Protein AF-A0A524ET98-F1 (afdb_monomer)

Sequence (335 aa):
MLFVFSYSFETIFILQKMMGSPPERIHRNQVIKRGLFFILLGFLYNWIIYLVSGFTSGGWGWNIILFLGFAQIIIYFSFKLIRWARVVIGLSILLFTPILRELLFFSKSNNIFLNLIYFFIVSPDPSLCLLPYASLCFFASIFSELIYQAKVLENKKAIKISIKSTLRHGFAFLLAGIALSLTDFNPLITSDFYNPLKYPFIDAHPILQNQEFQYIPYMPEILLSGTVAYILFTVGLLIVTIGLLFFISEVRVRESKIFNGLRFYGRYSITIIFIQYIFLPLFVYQLNILLFVLISILYIIILGYLIYLWNKYANDKGTIEWIIEKSTIRRINRL

Solvent-accessible surface area (backbone atoms only — not comparable to full-atom values): 17938 Å² total; per-residue (Å²): 109,66,66,50,35,54,52,38,24,51,53,46,54,51,52,57,72,45,63,89,78,66,65,69,69,57,58,52,51,48,41,42,49,53,11,50,49,29,34,53,50,32,38,52,49,28,40,52,44,27,74,75,68,62,48,90,42,46,53,67,42,66,45,72,47,31,50,44,9,52,35,41,46,50,34,63,59,45,69,74,47,59,68,66,58,31,51,53,52,20,49,48,40,45,69,45,40,55,58,53,50,52,54,30,64,74,42,26,87,81,33,73,66,41,31,53,48,30,44,70,42,29,23,76,47,54,59,46,42,48,48,60,55,53,19,41,29,29,52,25,50,53,56,34,48,48,48,48,56,20,55,75,65,72,34,69,67,47,38,53,50,33,38,50,50,37,31,52,52,10,48,50,31,28,50,48,7,52,48,51,46,69,48,70,87,72,68,65,63,41,77,88,74,54,40,57,90,82,45,62,34,58,81,55,54,70,65,52,69,70,43,95,83,59,87,74,87,67,67,60,43,52,75,38,60,73,36,66,22,17,51,32,26,50,54,8,51,49,37,31,50,51,25,49,52,52,50,48,56,70,74,53,80,67,91,39,74,63,56,54,48,53,51,52,53,59,70,45,43,67,42,52,49,51,53,50,59,70,51,45,74,81,54,63,94,74,56,58,70,70,59,42,53,54,51,50,53,51,49,56,54,52,51,52,52,51,51,50,51,43,37,75,75,52,71,44,66,86,38,56,58,46,55,52,46,55,76,58,52,69,58,64,85,73,108

Secondary structure (DSSP, 8-state):
-HHHHHHHHHHHHHHHHHTTSS-HHHHHHHHHHHHHHHHHHHHHHHHHHHHHH--TTGGG---HHHHHHHHHHHHHHHHTS-HHHHHHHHHHHHHHHHHHHHHHHHHTTT-HHHHHHHHHHH-SSTT--HHHHHHHHHHHHHHHHHHHHHHHTT-HHHHHHHHHHHHHHHHHHHHHHHHHHHTTSS-S--TTT--TTT-TT-TTHHHHHT-TT-------GGGSTTSHHHHHHHHHHHHHHHHHHHHHHHH-----HHHHHHHHHHHTHHHHHHHHHHHGGGTTTTS-HHHHHHHHHHHHHHHHHHHHHHHHHHTTTTSHHHHHHHHHHTTGGG-

Structure (mmCIF, N/CA/C/O backbone):
data_AF-A0A524ET98-F1
#
_entry.id   AF-A0A524ET98-F1
#
loop_
_atom_site.group_PDB
_atom_site.id
_atom_site.type_symbol
_atom_site.label_atom_id
_atom_site.label_alt_id
_atom_site.label_comp_id
_atom_site.label_asym_id
_atom_site.label_entity_id
_atom_site.label_seq_id
_atom_site.pdbx_PDB_ins_code
_atom_site.Cartn_x
_atom_site.Cartn_y
_atom_site.Cartn_z
_atom_site.occupancy
_atom_site.B_iso_or_equiv
_atom_site.auth_seq_id
_atom_site.auth_comp_id
_atom_site.auth_asym_id
_atom_site.auth_atom_id
_atom_site.pdbx_PDB_model_num
ATOM 1 N N . MET A 1 1 ? 0.830 -3.278 -3.475 1.00 76.25 1 MET A N 1
ATOM 2 C CA . MET A 1 1 ? -0.396 -2.437 -3.523 1.00 76.25 1 MET A CA 1
ATOM 3 C C . MET A 1 1 ? -1.313 -2.618 -2.310 1.00 76.25 1 MET A C 1
ATOM 5 O O . MET A 1 1 ? -1.608 -1.612 -1.678 1.00 76.25 1 MET A O 1
ATOM 9 N N . LEU A 1 2 ? -1.713 -3.847 -1.932 1.00 82.38 2 LEU A N 1
ATOM 10 C CA . LEU A 1 2 ? -2.607 -4.093 -0.777 1.00 82.38 2 LEU A CA 1
ATOM 11 C C . LEU A 1 2 ? -2.141 -3.425 0.515 1.00 82.38 2 LEU A C 1
ATOM 13 O O . LEU A 1 2 ? -2.924 -2.729 1.150 1.00 82.38 2 LEU A O 1
ATOM 17 N N . PHE A 1 3 ? -0.864 -3.579 0.867 1.00 84.88 3 PHE A N 1
ATOM 18 C CA . PHE A 1 3 ? -0.347 -2.997 2.100 1.00 84.88 3 PHE A CA 1
ATOM 19 C C . PHE A 1 3 ? -0.437 -1.463 2.121 1.00 84.88 3 PHE A C 1
ATOM 21 O O . PHE A 1 3 ? -0.921 -0.897 3.094 1.00 84.88 3 PHE A O 1
ATOM 28 N N . VAL A 1 4 ? -0.075 -0.792 1.018 1.00 87.12 4 VAL A N 1
ATOM 29 C CA . VAL A 1 4 ? -0.203 0.672 0.888 1.00 87.12 4 VAL A CA 1
ATOM 30 C C . VAL A 1 4 ? -1.660 1.102 1.023 1.00 87.12 4 VAL A C 1
ATOM 32 O O . VAL A 1 4 ? -1.942 2.056 1.740 1.00 87.12 4 VAL A O 1
ATOM 35 N N . PHE A 1 5 ? -2.594 0.392 0.385 1.00 87.56 5 PHE A N 1
ATOM 36 C CA . PHE A 1 5 ? -4.018 0.714 0.472 1.00 87.56 5 PHE A CA 1
ATOM 37 C C . PHE A 1 5 ? -4.562 0.536 1.897 1.00 87.56 5 PHE A C 1
ATOM 39 O O . PHE A 1 5 ? -5.210 1.441 2.414 1.00 87.56 5 PHE A O 1
ATOM 46 N N . SER A 1 6 ? -4.258 -0.582 2.562 1.00 86.75 6 SER A N 1
ATOM 47 C CA . SER A 1 6 ? -4.676 -0.842 3.947 1.00 86.75 6 SER A CA 1
ATOM 48 C C . SER A 1 6 ? -4.070 0.158 4.932 1.00 86.75 6 SER A C 1
ATOM 50 O O . SER A 1 6 ? -4.776 0.683 5.790 1.00 86.75 6 SER A O 1
ATOM 52 N N . TYR A 1 7 ? -2.788 0.490 4.774 1.00 88.19 7 TYR A N 1
ATOM 53 C CA . TYR A 1 7 ? -2.134 1.509 5.593 1.00 88.19 7 TYR A CA 1
ATOM 54 C C . TYR A 1 7 ? -2.727 2.901 5.349 1.00 88.19 7 TYR A C 1
ATOM 56 O O . TYR A 1 7 ? -2.930 3.695 6.275 1.00 88.19 7 TYR A O 1
ATOM 64 N N . SER A 1 8 ? -3.084 3.183 4.094 1.00 89.50 8 SER A N 1
ATOM 65 C CA . SER A 1 8 ? -3.767 4.422 3.740 1.00 89.50 8 SER A CA 1
ATOM 66 C C . SER A 1 8 ? -5.130 4.525 4.412 1.00 89.50 8 SER A C 1
ATOM 68 O O . SER A 1 8 ? -5.504 5.562 4.957 1.00 89.50 8 SER A O 1
ATOM 70 N N . PHE A 1 9 ? -5.854 3.412 4.412 1.00 88.00 9 PHE A N 1
ATOM 71 C CA . PHE A 1 9 ? -7.150 3.273 5.047 1.00 88.00 9 PHE A CA 1
ATOM 72 C C . PHE A 1 9 ? -7.064 3.518 6.564 1.00 88.00 9 PHE A C 1
ATOM 74 O O . PHE A 1 9 ? -7.840 4.309 7.102 1.00 88.00 9 PHE A O 1
ATOM 81 N N . GLU A 1 10 ? -6.090 2.912 7.251 1.00 87.75 10 GLU A N 1
ATOM 82 C CA . GLU A 1 10 ? -5.849 3.110 8.690 1.00 87.75 10 GLU A CA 1
ATOM 83 C C . GLU A 1 10 ? -5.564 4.578 9.037 1.00 87.75 10 GLU A C 1
ATOM 85 O O . GLU A 1 10 ? -6.127 5.136 9.980 1.00 87.75 10 GLU A O 1
ATOM 90 N N . THR A 1 11 ? -4.731 5.239 8.236 1.00 86.81 11 THR A N 1
ATOM 91 C CA . THR A 1 11 ? -4.338 6.641 8.451 1.00 86.81 11 THR A CA 1
ATOM 92 C C . THR A 1 11 ? -5.538 7.575 8.474 1.00 86.81 11 THR A C 1
ATOM 94 O O . THR A 1 11 ? -5.578 8.536 9.240 1.00 86.81 11 THR A O 1
ATOM 97 N N . ILE A 1 12 ? -6.551 7.276 7.669 1.00 87.75 12 ILE A N 1
ATOM 98 C CA . ILE A 1 12 ? -7.751 8.102 7.562 1.00 87.75 12 ILE A CA 1
ATOM 99 C C . ILE A 1 12 ? -8.684 7.866 8.736 1.00 87.75 12 ILE A C 1
ATOM 101 O O . ILE A 1 12 ? -9.267 8.821 9.240 1.00 87.75 12 ILE A O 1
ATOM 105 N N . PHE A 1 13 ? -8.755 6.635 9.242 1.00 85.31 13 PHE A N 1
ATOM 106 C CA . PHE A 1 13 ? -9.417 6.355 10.516 1.00 85.31 13 PHE A CA 1
ATOM 107 C C . PHE A 1 13 ? -8.785 7.155 11.657 1.00 85.31 13 PHE A C 1
ATOM 109 O O . PHE A 1 13 ? -9.500 7.735 12.474 1.00 85.31 13 PHE A O 1
ATOM 116 N N . ILE A 1 14 ? -7.451 7.224 11.695 1.00 83.62 14 ILE A N 1
ATOM 117 C CA . ILE A 1 14 ? -6.720 8.016 12.689 1.00 83.62 14 ILE A CA 1
ATOM 118 C C . ILE A 1 14 ? -7.028 9.507 12.516 1.00 83.62 14 ILE A C 1
ATOM 120 O O . ILE A 1 14 ? -7.387 10.159 13.494 1.00 83.62 14 ILE A O 1
ATOM 124 N N . LEU A 1 15 ? -6.936 10.037 11.291 1.00 85.00 15 LEU A N 1
ATOM 125 C CA . LEU A 1 15 ? -7.223 11.443 10.993 1.00 85.00 15 LEU A CA 1
ATOM 126 C C . LEU A 1 15 ? -8.659 11.834 11.357 1.00 85.00 15 LEU A C 1
ATOM 128 O O . LEU A 1 15 ? -8.854 12.884 11.961 1.00 85.00 15 LEU A O 1
ATOM 132 N N . GLN A 1 16 ? -9.648 10.989 11.060 1.00 84.62 16 GLN A N 1
ATOM 133 C CA . GLN A 1 16 ? -11.044 11.259 11.412 1.00 84.62 16 GLN A CA 1
ATOM 134 C C . GLN A 1 16 ? -11.291 11.184 12.916 1.00 84.62 16 GLN A C 1
ATOM 136 O O . GLN A 1 16 ? -11.961 12.054 13.456 1.00 84.62 16 GLN A O 1
ATOM 141 N N . LYS A 1 17 ? -10.681 10.222 13.622 1.00 81.75 17 LYS A N 1
ATOM 142 C CA . LYS A 1 17 ? -10.742 10.161 15.094 1.00 81.75 17 LYS A CA 1
ATOM 143 C C . LYS A 1 17 ? -10.104 11.380 15.758 1.00 81.75 17 LYS A C 1
ATOM 145 O O . LYS A 1 17 ? -10.480 11.764 16.859 1.00 81.75 17 LYS A O 1
ATOM 150 N N . MET A 1 18 ? -9.105 11.952 15.102 1.00 74.75 18 MET A N 1
ATOM 151 C CA . MET A 1 18 ? -8.381 13.126 15.559 1.00 74.75 18 MET A CA 1
ATOM 152 C C . MET A 1 18 ? -9.125 14.444 15.303 1.00 74.75 18 MET A C 1
ATOM 154 O O . MET A 1 18 ? -8.818 15.436 15.965 1.00 74.75 18 MET A O 1
ATOM 158 N N . MET A 1 19 ? -10.099 14.472 14.386 1.00 70.06 19 MET A N 1
ATOM 159 C CA . MET A 1 19 ? -10.928 15.653 14.159 1.00 70.06 19 MET A CA 1
ATOM 160 C C . MET A 1 19 ? -11.767 15.947 15.408 1.00 70.06 19 MET A C 1
ATOM 162 O O . MET A 1 19 ? -12.677 15.197 15.742 1.00 70.06 19 MET A O 1
ATOM 166 N N . GLY A 1 20 ? -11.441 17.046 16.094 1.00 65.44 20 GLY A N 1
ATOM 167 C CA . GLY A 1 20 ? -12.207 17.553 17.236 1.00 65.44 20 GLY A CA 1
ATOM 168 C C . GLY A 1 20 ? -11.447 17.697 18.557 1.00 65.44 20 GLY A C 1
ATOM 169 O O . GLY A 1 20 ? -12.070 18.102 19.531 1.00 65.44 20 GLY A O 1
ATOM 170 N N . SER A 1 21 ? -10.141 17.395 18.637 1.00 64.12 21 SER A N 1
ATOM 171 C CA . SER A 1 21 ? -9.420 17.480 19.923 1.00 64.12 21 SER A CA 1
ATOM 172 C C . SER A 1 21 ? -8.074 18.246 19.872 1.00 64.12 21 SER A C 1
ATOM 174 O O . SER A 1 21 ? -7.868 19.092 20.739 1.00 64.12 21 SER A O 1
ATOM 176 N N . PRO A 1 22 ? -7.194 18.084 18.859 1.00 65.50 22 PRO A N 1
ATOM 177 C CA . PRO A 1 22 ? -6.048 18.999 18.638 1.00 65.50 22 PRO A CA 1
ATOM 178 C C . PRO A 1 22 ? -6.194 19.992 17.457 1.00 65.50 22 PRO A C 1
ATOM 180 O O . PRO A 1 22 ? -6.950 19.751 16.516 1.00 65.50 22 PRO A O 1
ATOM 183 N N . PRO A 1 23 ? -5.414 21.098 17.433 1.00 74.56 23 PRO A N 1
ATOM 184 C CA . PRO A 1 23 ? -5.348 22.006 16.287 1.00 74.56 23 PRO A CA 1
ATOM 185 C C . PRO A 1 23 ? -4.761 21.331 15.038 1.00 74.56 23 PRO A C 1
ATOM 187 O O . PRO A 1 23 ? -3.756 20.620 15.098 1.00 74.56 23 PRO A O 1
ATOM 190 N N . GLU A 1 24 ? -5.329 21.649 13.872 1.00 78.31 24 GLU A N 1
ATOM 191 C CA . GLU A 1 24 ? -5.019 21.062 12.555 1.00 78.31 24 GLU A CA 1
ATOM 192 C C . GLU A 1 24 ? -3.513 20.991 12.225 1.00 78.31 24 GLU A C 1
ATOM 194 O O . GLU A 1 24 ? -3.022 20.025 11.634 1.00 78.31 24 GLU A O 1
ATOM 199 N N . ARG A 1 25 ? -2.742 21.993 12.668 1.00 79.19 25 ARG A N 1
ATOM 200 C CA . ARG A 1 25 ? -1.282 22.052 12.482 1.00 79.19 25 ARG A CA 1
ATOM 201 C C . ARG A 1 25 ? -0.556 20.863 13.121 1.00 79.19 25 ARG A C 1
ATOM 203 O O . ARG A 1 25 ? 0.452 20.412 12.575 1.00 79.19 25 ARG A O 1
ATOM 210 N N . ILE A 1 26 ? -1.040 20.359 14.258 1.00 80.94 26 ILE A N 1
ATOM 211 C CA . ILE A 1 26 ? -0.438 19.215 14.954 1.00 80.94 26 ILE A CA 1
ATOM 212 C C . ILE A 1 26 ? -0.654 17.942 14.135 1.00 80.94 26 ILE A C 1
ATOM 214 O O . ILE A 1 26 ? 0.317 17.228 13.887 1.00 80.94 26 ILE A O 1
ATOM 218 N N . HIS A 1 27 ? -1.868 17.714 13.629 1.00 78.69 27 HIS A N 1
ATOM 219 C CA . HIS A 1 27 ? -2.186 16.558 12.780 1.00 78.69 27 HIS A CA 1
ATOM 220 C C . HIS A 1 27 ? -1.356 16.531 11.508 1.00 78.69 27 HIS A C 1
ATOM 222 O O . HIS A 1 27 ? -0.726 15.520 11.196 1.00 78.69 27 HIS A O 1
ATOM 228 N N . ARG A 1 28 ? -1.277 17.677 10.822 1.00 83.31 28 ARG A N 1
ATOM 229 C CA . ARG A 1 28 ? -0.433 17.838 9.638 1.00 83.31 28 ARG A CA 1
ATOM 230 C C . ARG A 1 28 ? 1.000 17.421 9.921 1.00 83.31 28 ARG A C 1
ATOM 232 O O . ARG A 1 28 ? 1.572 16.601 9.213 1.00 83.31 28 ARG A O 1
ATOM 239 N N . ASN A 1 29 ? 1.586 17.997 10.966 1.00 85.38 29 ASN A N 1
ATOM 240 C CA . ASN A 1 29 ? 2.985 17.765 11.284 1.00 85.38 29 ASN A CA 1
ATOM 241 C C . ASN A 1 29 ? 3.232 16.314 11.713 1.00 85.38 29 ASN A C 1
ATOM 243 O O . ASN A 1 29 ? 4.308 15.794 11.442 1.00 85.38 29 ASN A O 1
ATOM 247 N N . GLN A 1 30 ? 2.270 15.651 12.358 1.00 83.88 30 GLN A N 1
ATOM 248 C CA . GLN A 1 30 ? 2.379 14.235 12.711 1.00 83.88 30 GLN A CA 1
ATOM 249 C C . GLN A 1 30 ? 2.383 13.341 11.468 1.00 83.88 30 GLN A C 1
ATOM 251 O O . GLN A 1 30 ? 3.304 12.541 11.313 1.00 83.88 30 GLN A O 1
ATOM 256 N N . VAL A 1 31 ? 1.410 13.505 10.566 1.00 87.69 31 VAL A N 1
ATOM 257 C CA . VAL A 1 31 ? 1.326 12.694 9.340 1.00 87.69 31 VAL A CA 1
ATOM 258 C C . VAL A 1 31 ? 2.524 12.945 8.428 1.00 87.69 31 VAL A C 1
ATOM 260 O O . VAL A 1 31 ? 3.154 11.993 7.976 1.00 87.69 31 VAL A O 1
ATOM 263 N N . ILE A 1 32 ? 2.921 14.207 8.234 1.00 89.50 32 ILE A N 1
ATOM 264 C CA . ILE A 1 32 ? 4.094 14.544 7.414 1.00 89.50 32 ILE A CA 1
ATOM 265 C C . ILE A 1 32 ? 5.376 13.974 8.028 1.00 89.50 32 ILE A C 1
ATOM 267 O O . ILE A 1 32 ? 6.177 13.394 7.305 1.00 89.50 32 ILE A O 1
ATOM 271 N N . LYS A 1 33 ? 5.583 14.077 9.349 1.00 89.62 33 LYS A N 1
ATOM 272 C CA . LYS A 1 33 ? 6.777 13.501 9.996 1.00 89.62 33 LYS A CA 1
ATOM 273 C C . LYS A 1 33 ? 6.830 11.984 9.872 1.00 89.62 33 LYS A C 1
ATOM 275 O O . LYS A 1 33 ? 7.906 11.453 9.621 1.00 89.62 33 LYS A O 1
ATOM 280 N N . ARG A 1 34 ? 5.694 11.297 10.028 1.00 88.38 34 ARG A N 1
ATOM 281 C CA . ARG A 1 34 ? 5.598 9.845 9.806 1.00 88.38 34 ARG A CA 1
ATOM 282 C C . ARG A 1 34 ? 5.915 9.491 8.354 1.00 88.38 34 ARG A C 1
ATOM 284 O O . ARG A 1 34 ? 6.730 8.609 8.118 1.00 88.38 34 ARG A O 1
ATOM 291 N N . GLY A 1 35 ? 5.338 10.221 7.399 1.00 91.25 35 GLY A N 1
ATOM 292 C CA . GLY A 1 35 ? 5.626 10.055 5.975 1.00 91.25 35 GLY A CA 1
ATOM 293 C C . GLY A 1 35 ? 7.110 10.244 5.650 1.00 91.25 35 GLY A C 1
ATOM 294 O O . GLY A 1 35 ? 7.724 9.375 5.041 1.00 91.25 35 GLY A O 1
ATOM 295 N N . LEU A 1 36 ? 7.715 11.331 6.140 1.00 92.12 36 LEU A N 1
ATOM 296 C CA . LEU A 1 36 ? 9.144 11.614 5.976 1.00 92.12 36 LEU A CA 1
ATOM 297 C C . LEU A 1 36 ? 10.033 10.556 6.634 1.00 92.12 36 LEU A C 1
ATOM 299 O O . LEU A 1 36 ? 11.047 10.183 6.055 1.00 92.12 36 LEU A O 1
ATOM 303 N N . PHE A 1 37 ? 9.657 10.048 7.810 1.00 92.00 37 PHE A N 1
ATOM 304 C CA . PHE A 1 37 ? 10.381 8.960 8.466 1.00 92.00 37 PHE A CA 1
ATOM 305 C C . PHE A 1 37 ? 10.437 7.712 7.576 1.00 92.00 37 PHE A C 1
ATOM 307 O O . PHE A 1 37 ? 11.517 7.164 7.377 1.00 92.00 37 PHE A O 1
ATOM 314 N N . PHE A 1 38 ? 9.311 7.305 6.981 1.00 91.81 38 PHE A N 1
ATOM 315 C CA . PHE A 1 38 ? 9.298 6.190 6.031 1.00 91.81 38 PHE A CA 1
ATOM 316 C C . PHE A 1 38 ? 10.096 6.480 4.767 1.00 91.81 38 PHE A C 1
ATOM 318 O O . PHE A 1 38 ? 10.802 5.600 4.288 1.00 91.81 38 PHE A O 1
ATOM 325 N N . ILE A 1 39 ? 10.028 7.705 4.245 1.00 92.00 39 ILE A N 1
ATOM 326 C CA . ILE A 1 39 ? 10.812 8.079 3.066 1.00 92.00 39 ILE A CA 1
ATOM 327 C C . ILE A 1 39 ? 12.312 7.936 3.355 1.00 92.00 39 ILE A C 1
ATOM 329 O O . ILE A 1 39 ? 13.027 7.287 2.596 1.00 92.00 39 ILE A O 1
ATOM 333 N N . LEU A 1 40 ? 12.778 8.470 4.487 1.00 91.44 40 LEU A N 1
ATOM 334 C CA . LEU A 1 40 ? 14.173 8.350 4.918 1.00 91.44 40 LEU A CA 1
ATOM 335 C C . LEU A 1 40 ? 14.581 6.891 5.147 1.00 91.44 40 LEU A C 1
ATOM 337 O O . LEU A 1 40 ? 15.650 6.480 4.702 1.00 91.44 40 LEU A O 1
ATOM 341 N N . LEU A 1 41 ? 13.724 6.100 5.797 1.00 90.19 41 LEU A N 1
ATOM 342 C CA . LEU A 1 41 ? 13.961 4.674 6.023 1.00 90.19 41 LEU A CA 1
ATOM 343 C C . LEU A 1 41 ? 14.062 3.902 4.698 1.00 90.19 41 LEU A C 1
ATOM 345 O O . LEU A 1 41 ? 14.936 3.055 4.543 1.00 90.19 41 LEU A O 1
ATOM 349 N N . GLY A 1 42 ? 13.195 4.215 3.734 1.00 89.69 42 GLY A N 1
ATOM 350 C CA . GLY A 1 42 ? 13.190 3.606 2.409 1.00 89.69 42 GLY A CA 1
ATOM 351 C C . GLY A 1 42 ? 14.432 3.959 1.590 1.00 89.69 42 GLY A C 1
ATOM 352 O O . GLY A 1 42 ? 14.989 3.076 0.942 1.00 89.69 42 GLY A O 1
ATOM 353 N N . PHE A 1 43 ? 14.914 5.203 1.661 1.00 88.56 43 PHE A N 1
ATOM 354 C CA . PHE A 1 43 ? 16.193 5.582 1.053 1.00 88.56 43 PHE A CA 1
ATOM 355 C C . PHE A 1 43 ? 17.371 4.855 1.698 1.00 88.56 43 PHE A C 1
ATOM 357 O O . PHE A 1 43 ? 18.210 4.306 0.989 1.00 88.56 43 PHE A O 1
ATOM 364 N N . LEU A 1 44 ? 17.420 4.803 3.031 1.00 88.81 44 LEU A N 1
ATOM 365 C CA . LEU A 1 44 ? 18.467 4.085 3.760 1.00 88.81 44 LEU A CA 1
ATOM 366 C C . LEU A 1 44 ? 18.497 2.606 3.352 1.00 88.81 44 LEU A C 1
ATOM 368 O O . LEU A 1 44 ? 19.562 2.066 3.062 1.00 88.81 44 LEU A O 1
ATOM 372 N N . TYR A 1 45 ? 17.328 1.974 3.261 1.00 86.12 45 TYR A N 1
ATOM 373 C CA . TYR A 1 45 ? 17.187 0.599 2.789 1.00 86.12 45 TYR A CA 1
ATOM 374 C C . TYR A 1 45 ? 17.748 0.400 1.372 1.00 86.12 45 TYR A C 1
ATOM 376 O O . TYR A 1 45 ? 18.556 -0.505 1.164 1.00 86.12 45 TYR A O 1
ATOM 384 N N . ASN A 1 46 ? 17.395 1.271 0.418 1.00 85.38 46 ASN A N 1
ATOM 385 C CA . ASN A 1 46 ? 17.937 1.197 -0.945 1.00 85.38 46 ASN A CA 1
ATOM 386 C C . ASN A 1 46 ? 19.464 1.302 -0.961 1.00 85.38 46 ASN A C 1
ATOM 388 O O . ASN A 1 46 ? 20.126 0.565 -1.687 1.00 85.38 46 ASN A O 1
ATOM 392 N N . TRP A 1 47 ? 20.023 2.206 -0.155 1.00 84.25 47 TRP A N 1
ATOM 393 C CA . TRP A 1 47 ? 21.469 2.378 -0.039 1.00 84.25 47 TRP A CA 1
ATOM 394 C C . TRP A 1 47 ? 22.164 1.130 0.507 1.00 84.25 47 TRP A C 1
ATOM 396 O O . TRP A 1 47 ? 23.179 0.718 -0.049 1.00 84.25 47 TRP A O 1
ATOM 406 N N . ILE A 1 48 ? 21.613 0.495 1.546 1.00 83.38 48 ILE A N 1
ATOM 407 C CA . ILE A 1 48 ? 22.163 -0.761 2.082 1.00 83.38 48 ILE A CA 1
ATOM 408 C C . ILE A 1 48 ? 22.161 -1.849 1.006 1.00 83.38 48 ILE A C 1
ATOM 410 O O . ILE A 1 48 ? 23.176 -2.510 0.801 1.00 83.38 48 ILE A O 1
ATOM 414 N N . ILE A 1 49 ? 21.049 -2.024 0.292 1.00 79.00 49 ILE A N 1
ATOM 415 C CA . ILE A 1 49 ? 20.948 -3.054 -0.751 1.00 79.00 49 ILE A CA 1
ATOM 416 C C . ILE A 1 49 ? 21.914 -2.793 -1.891 1.00 79.00 49 ILE A C 1
ATOM 418 O O . ILE A 1 49 ? 22.566 -3.729 -2.356 1.00 79.00 49 ILE A O 1
ATOM 422 N N . TYR A 1 50 ? 22.022 -1.538 -2.322 1.00 81.38 50 TYR A N 1
ATOM 423 C CA . TYR A 1 50 ? 22.966 -1.142 -3.354 1.00 81.38 50 TYR A CA 1
ATOM 424 C C . TYR A 1 50 ? 24.402 -1.523 -2.968 1.00 81.38 50 TYR A C 1
ATOM 426 O O . TYR A 1 50 ? 25.110 -2.114 -3.778 1.00 81.38 50 TYR A O 1
ATOM 434 N N . LEU A 1 51 ? 24.802 -1.280 -1.714 1.00 81.00 51 LEU A N 1
ATOM 435 C CA . LEU 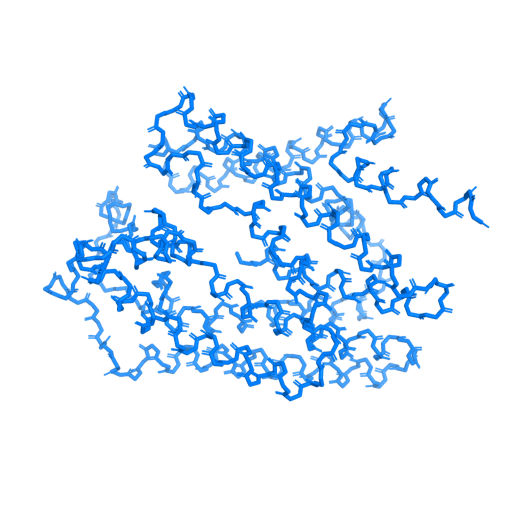A 1 51 ? 26.132 -1.641 -1.209 1.00 81.00 51 LEU A CA 1
ATOM 436 C C . LEU A 1 51 ? 26.357 -3.157 -1.098 1.00 81.00 51 LEU A C 1
ATOM 438 O O . LEU A 1 51 ? 27.468 -3.618 -1.339 1.00 81.00 51 LEU A O 1
ATOM 442 N N . VAL A 1 52 ? 25.336 -3.931 -0.717 1.00 77.75 52 VAL A N 1
ATOM 443 C CA . VAL A 1 52 ? 25.472 -5.380 -0.462 1.00 77.75 52 VAL A CA 1
ATOM 444 C C . VAL A 1 52 ? 25.375 -6.216 -1.737 1.00 77.75 52 VAL A C 1
ATOM 446 O O . VAL A 1 52 ? 26.074 -7.215 -1.872 1.00 77.75 52 VAL A O 1
ATOM 449 N N . SER A 1 53 ? 24.489 -5.841 -2.658 1.00 68.62 53 SER A N 1
ATOM 450 C CA . SER A 1 53 ? 24.099 -6.686 -3.798 1.00 68.62 53 SER A CA 1
ATOM 451 C C . SER A 1 53 ? 24.355 -6.056 -5.165 1.00 68.62 53 SER A C 1
ATOM 453 O O . SER A 1 53 ? 24.125 -6.708 -6.179 1.00 68.62 53 SER A O 1
ATOM 455 N N . GLY A 1 54 ? 24.796 -4.793 -5.221 1.00 64.75 54 GLY A N 1
ATOM 456 C CA . GLY A 1 54 ? 24.976 -4.073 -6.484 1.00 64.75 54 GLY A CA 1
ATOM 457 C C . GLY A 1 54 ? 23.673 -3.867 -7.267 1.00 64.75 54 GLY A C 1
ATOM 458 O O . GLY A 1 54 ? 23.724 -3.642 -8.474 1.00 64.75 54 GLY A O 1
ATOM 459 N N . PHE A 1 55 ? 22.509 -3.976 -6.608 1.00 58.00 55 PHE A N 1
ATOM 460 C CA . PHE A 1 55 ? 21.200 -3.916 -7.262 1.00 58.00 55 PHE A CA 1
ATOM 461 C C . PHE A 1 55 ? 21.041 -2.629 -8.090 1.00 58.00 55 PHE A C 1
ATOM 463 O O . PHE A 1 55 ? 21.331 -1.520 -7.634 1.00 58.00 55 PHE A O 1
ATOM 470 N N . THR A 1 56 ? 20.573 -2.789 -9.326 1.00 51.94 56 THR A N 1
ATOM 471 C CA . THR A 1 56 ? 20.777 -1.859 -10.451 1.00 51.94 56 THR A CA 1
ATOM 472 C C . THR A 1 56 ? 19.978 -0.553 -10.383 1.00 51.94 56 THR A C 1
ATOM 474 O O . THR A 1 56 ? 20.185 0.336 -11.205 1.00 51.94 56 THR A O 1
ATOM 477 N N . SER A 1 57 ? 19.101 -0.378 -9.390 1.00 53.81 57 SER A N 1
ATOM 478 C CA . SER A 1 57 ? 18.296 0.841 -9.222 1.00 53.81 57 SER A CA 1
ATOM 479 C C . SER A 1 57 ? 19.010 1.984 -8.480 1.00 53.81 57 SER A C 1
ATOM 481 O O . SER A 1 57 ? 18.430 3.060 -8.311 1.00 53.81 57 SER A O 1
ATOM 483 N N . GLY A 1 58 ? 20.240 1.772 -7.995 1.00 58.81 58 GLY A N 1
ATOM 484 C CA . GLY A 1 58 ? 20.939 2.735 -7.135 1.00 58.81 58 GLY A CA 1
ATOM 485 C C . GLY A 1 58 ? 20.199 2.998 -5.812 1.00 58.81 58 GLY A C 1
ATOM 486 O O . GLY A 1 58 ? 19.175 2.382 -5.511 1.00 58.81 58 GLY A O 1
ATOM 487 N N . GLY A 1 59 ? 20.669 3.965 -5.017 1.00 62.59 59 GLY A N 1
ATOM 488 C CA . GLY A 1 59 ? 20.027 4.369 -3.750 1.00 62.59 59 GLY A CA 1
ATOM 489 C C . GLY A 1 59 ? 18.603 4.950 -3.878 1.00 62.59 59 GLY A C 1
ATOM 490 O O . GLY A 1 59 ? 18.021 5.369 -2.881 1.00 62.59 59 GLY A O 1
ATOM 491 N N . TRP A 1 60 ? 18.027 4.983 -5.082 1.00 67.19 60 TRP A N 1
ATOM 492 C CA . TRP A 1 60 ? 16.836 5.758 -5.446 1.00 67.19 60 TRP A CA 1
ATOM 493 C C . TRP A 1 60 ? 15.699 4.928 -6.077 1.00 67.19 60 TRP A C 1
ATOM 495 O O . TRP A 1 60 ? 14.761 5.496 -6.629 1.00 67.19 60 TRP A O 1
ATOM 505 N N . GLY A 1 61 ? 15.741 3.596 -5.983 1.00 72.06 61 GLY A N 1
ATOM 506 C CA . GLY A 1 61 ? 14.640 2.739 -6.446 1.00 72.06 61 GLY A CA 1
ATOM 507 C C . GLY A 1 61 ? 13.342 2.945 -5.656 1.00 72.06 61 GLY A C 1
ATOM 508 O O . GLY A 1 61 ? 13.370 3.106 -4.433 1.00 72.06 61 GLY A O 1
ATOM 509 N N . TRP A 1 62 ? 12.184 2.917 -6.323 1.00 77.56 62 TRP A N 1
ATOM 510 C CA . TRP A 1 62 ? 10.906 2.901 -5.608 1.00 77.56 62 TRP A CA 1
ATOM 511 C C . TRP A 1 62 ? 10.759 1.582 -4.834 1.00 77.56 62 TRP A C 1
ATOM 513 O O . TRP A 1 62 ? 10.882 0.501 -5.395 1.00 77.56 62 TRP A O 1
ATOM 523 N N . ASN A 1 63 ? 10.474 1.659 -3.533 1.00 82.44 63 ASN A N 1
ATOM 524 C CA . ASN A 1 63 ? 10.206 0.493 -2.691 1.00 82.44 63 ASN A CA 1
ATOM 525 C C . ASN A 1 63 ? 8.927 0.698 -1.869 1.00 82.44 63 ASN A C 1
ATOM 527 O O . ASN A 1 63 ? 8.396 1.809 -1.776 1.00 82.44 63 ASN A O 1
ATOM 531 N N . ILE A 1 64 ? 8.420 -0.373 -1.250 1.00 84.19 64 ILE A N 1
ATOM 532 C CA . ILE A 1 64 ? 7.162 -0.306 -0.495 1.00 84.19 64 ILE A CA 1
ATOM 533 C C . ILE A 1 64 ? 7.213 0.726 0.634 1.00 84.19 64 ILE A C 1
ATOM 535 O O . ILE A 1 64 ? 6.215 1.389 0.890 1.00 84.19 64 ILE A O 1
ATOM 539 N N . ILE A 1 65 ? 8.369 0.893 1.281 1.00 88.62 65 ILE A N 1
ATOM 540 C CA . ILE A 1 65 ? 8.552 1.791 2.423 1.00 88.62 65 ILE A CA 1
ATOM 541 C C . ILE A 1 65 ? 8.429 3.243 1.952 1.00 88.62 65 ILE A C 1
ATOM 543 O O . ILE A 1 65 ? 7.689 4.026 2.549 1.00 88.62 65 ILE A O 1
ATOM 547 N N . LEU A 1 66 ? 9.064 3.580 0.825 1.00 89.56 66 LEU A N 1
ATOM 548 C CA . LEU A 1 66 ? 8.895 4.871 0.159 1.00 89.56 66 LEU A CA 1
ATOM 549 C C . LEU A 1 66 ? 7.422 5.112 -0.189 1.00 89.56 66 LEU A C 1
ATOM 551 O O . LEU A 1 66 ? 6.884 6.165 0.153 1.00 89.56 66 LEU A O 1
ATOM 555 N N . PHE A 1 67 ? 6.740 4.130 -0.790 1.00 89.50 67 PHE A N 1
ATOM 556 C CA . PHE A 1 67 ? 5.318 4.264 -1.122 1.00 89.50 67 PHE A CA 1
ATOM 557 C C . PHE A 1 67 ? 4.434 4.490 0.106 1.00 89.50 67 PHE A C 1
ATOM 559 O O . PHE A 1 67 ? 3.507 5.292 0.028 1.00 89.50 67 PHE A O 1
ATOM 566 N N . LEU A 1 68 ? 4.720 3.857 1.248 1.00 90.56 68 LEU A N 1
ATOM 567 C CA . LEU A 1 68 ? 4.010 4.133 2.505 1.00 90.56 68 LEU A CA 1
ATOM 568 C C . LEU A 1 68 ? 4.225 5.578 2.956 1.00 90.56 68 LEU A C 1
ATOM 570 O O . LEU A 1 68 ? 3.277 6.240 3.379 1.00 90.56 68 LEU A O 1
ATOM 574 N N . GLY A 1 69 ? 5.452 6.082 2.833 1.00 91.50 69 GLY A N 1
ATOM 575 C CA . GLY A 1 69 ? 5.786 7.456 3.182 1.00 91.50 69 GLY A CA 1
ATOM 576 C C . GLY A 1 69 ? 5.072 8.492 2.313 1.00 91.50 69 GLY A C 1
ATOM 577 O O . GLY A 1 69 ? 4.464 9.426 2.839 1.00 91.50 69 GLY A O 1
ATOM 578 N N . PHE A 1 70 ? 5.063 8.295 0.992 1.00 91.75 70 PHE A N 1
ATOM 579 C CA . PHE A 1 70 ? 4.303 9.145 0.069 1.00 91.75 70 PHE A CA 1
ATOM 580 C C . PHE A 1 70 ? 2.794 9.023 0.279 1.00 91.75 70 PHE A C 1
ATOM 582 O O . PHE A 1 70 ? 2.100 10.041 0.276 1.00 91.75 70 PHE A O 1
ATOM 589 N N . ALA A 1 71 ? 2.288 7.815 0.538 1.00 92.19 71 ALA A N 1
ATOM 590 C CA . ALA A 1 71 ? 0.875 7.592 0.813 1.00 92.19 71 ALA A CA 1
ATOM 591 C C . ALA A 1 71 ? 0.393 8.432 2.001 1.00 92.19 71 ALA A C 1
ATOM 593 O O . ALA A 1 71 ? -0.617 9.118 1.876 1.00 92.19 71 ALA A O 1
ATOM 594 N N . GLN A 1 72 ? 1.146 8.481 3.108 1.00 91.06 72 GLN A N 1
ATOM 595 C CA . GLN A 1 72 ? 0.824 9.329 4.269 1.00 91.06 72 GLN A CA 1
ATOM 596 C C . GLN A 1 72 ? 0.595 10.794 3.877 1.00 91.06 72 GLN A C 1
ATOM 598 O O . GLN A 1 72 ? -0.402 11.411 4.260 1.00 91.06 72 GLN A O 1
ATOM 603 N N . ILE A 1 73 ? 1.516 11.351 3.091 1.00 92.75 73 ILE A N 1
ATOM 604 C CA . ILE A 1 73 ? 1.472 12.753 2.673 1.00 92.75 73 ILE A CA 1
ATOM 605 C C . ILE A 1 73 ? 0.275 12.987 1.744 1.00 92.75 73 ILE A C 1
ATOM 607 O O . ILE A 1 73 ? -0.506 13.913 1.967 1.00 92.75 73 ILE A O 1
ATOM 611 N N . ILE A 1 74 ? 0.094 12.125 0.741 1.00 94.00 74 ILE A N 1
ATOM 612 C CA . ILE A 1 74 ? -0.993 12.229 -0.241 1.00 94.00 74 ILE A CA 1
ATOM 613 C C . ILE A 1 74 ? -2.354 12.124 0.446 1.00 94.00 74 ILE A C 1
ATOM 615 O O . ILE A 1 74 ? -3.251 12.909 0.152 1.00 94.00 74 ILE A O 1
ATOM 619 N N . ILE A 1 75 ? -2.509 11.205 1.398 1.00 92.69 75 ILE A N 1
ATOM 620 C CA . ILE A 1 75 ? -3.741 11.024 2.171 1.00 92.69 75 ILE A CA 1
ATOM 621 C C . ILE A 1 75 ? -4.127 12.286 2.921 1.00 92.69 75 ILE A C 1
ATOM 623 O O . ILE A 1 75 ? -5.294 12.667 2.888 1.00 92.69 75 ILE A O 1
ATOM 627 N N . TYR A 1 76 ? -3.170 12.931 3.591 1.00 91.75 76 TYR A N 1
ATOM 628 C CA . TYR A 1 76 ? -3.452 14.146 4.348 1.00 91.75 76 TYR A CA 1
ATOM 629 C C . TYR A 1 76 ? -4.058 15.235 3.452 1.00 91.75 76 TYR A C 1
ATOM 631 O O . TYR A 1 76 ? -5.023 15.891 3.844 1.00 91.75 76 TYR A O 1
ATOM 639 N N . PHE A 1 77 ? -3.532 15.405 2.235 1.00 92.12 77 PHE A N 1
ATOM 640 C CA . PHE A 1 77 ? -4.077 16.363 1.272 1.00 92.12 77 PHE A CA 1
ATOM 641 C C . PHE A 1 77 ? -5.383 15.882 0.635 1.00 92.12 77 PHE A C 1
ATOM 643 O O . PHE A 1 77 ? -6.330 16.657 0.538 1.00 92.12 77 PHE A O 1
ATOM 650 N N . SER A 1 78 ? -5.467 14.603 0.265 1.00 92.94 78 SER A N 1
ATOM 651 C CA . SER A 1 78 ? -6.670 13.981 -0.296 1.00 92.94 78 SER A CA 1
ATOM 652 C C . SER A 1 78 ? -7.869 14.131 0.640 1.00 92.94 78 SER A C 1
ATOM 654 O O . SER A 1 78 ? -8.960 14.495 0.208 1.00 92.94 78 SER A O 1
ATOM 656 N N . PHE A 1 79 ? -7.661 13.930 1.941 1.00 88.69 79 PHE A N 1
ATOM 657 C CA . PHE A 1 79 ? -8.710 14.003 2.953 1.00 88.69 79 PHE A CA 1
ATOM 658 C C . PHE A 1 79 ? -9.374 15.387 3.056 1.00 88.69 79 PHE A C 1
ATOM 660 O O . PHE A 1 79 ? -10.540 15.479 3.427 1.00 88.69 79 PHE A O 1
ATOM 667 N N . LYS A 1 80 ? -8.676 16.462 2.669 1.00 89.19 80 LYS A N 1
ATOM 668 C CA . LYS A 1 80 ? -9.231 17.828 2.636 1.00 89.19 80 LYS A CA 1
ATOM 669 C C . LYS A 1 80 ? -10.147 18.096 1.446 1.00 89.19 80 LYS A C 1
ATOM 671 O O . LYS A 1 80 ? -10.826 19.119 1.413 1.00 89.19 80 LYS A O 1
ATOM 676 N N . LEU A 1 81 ? -10.136 17.220 0.450 1.00 93.38 81 LEU A N 1
ATOM 677 C CA . LEU A 1 81 ? -10.921 17.384 -0.760 1.00 93.38 81 LEU A CA 1
ATOM 678 C C . LEU A 1 81 ? -12.321 16.790 -0.583 1.00 93.38 81 LEU A C 1
ATOM 680 O O . LEU A 1 81 ? -12.523 15.742 0.044 1.00 93.38 81 LEU A O 1
ATOM 684 N N . ILE A 1 82 ? -13.301 17.416 -1.232 1.00 94.19 82 ILE A N 1
ATOM 685 C CA . ILE A 1 82 ? -14.644 16.843 -1.353 1.00 94.19 82 ILE A CA 1
ATOM 686 C C . ILE A 1 82 ? -14.590 15.489 -2.080 1.00 94.19 82 ILE A C 1
ATOM 688 O O . ILE A 1 82 ? -13.708 15.237 -2.905 1.00 94.19 82 ILE A O 1
ATOM 692 N N . ARG A 1 83 ? -15.543 14.597 -1.784 1.00 92.06 83 ARG A N 1
ATOM 693 C CA . ARG A 1 83 ? -15.537 13.208 -2.286 1.00 92.06 83 ARG A CA 1
ATOM 694 C C . ARG A 1 83 ? -15.434 13.117 -3.807 1.00 92.06 83 ARG A C 1
ATOM 696 O O . ARG A 1 83 ? -14.642 12.324 -4.305 1.00 92.06 83 ARG A O 1
ATOM 703 N N . TRP A 1 84 ? -16.183 13.946 -4.539 1.00 92.50 84 TRP A N 1
ATOM 704 C CA . TRP A 1 84 ? -16.127 13.918 -6.001 1.00 92.50 84 TRP A CA 1
ATOM 705 C C . TRP A 1 84 ? -14.791 14.362 -6.576 1.00 92.50 84 TRP A C 1
ATOM 707 O O . TRP A 1 84 ? -14.303 13.714 -7.497 1.00 92.50 84 TRP A O 1
ATOM 717 N N . ALA A 1 85 ? -14.142 15.367 -5.986 1.00 95.75 85 ALA A N 1
ATOM 718 C CA . ALA A 1 85 ? -12.802 15.761 -6.406 1.00 95.75 85 ALA A CA 1
ATOM 719 C C . ALA A 1 85 ? -11.803 14.603 -6.244 1.00 95.75 85 ALA A C 1
ATOM 721 O O . ALA A 1 85 ? -11.010 14.352 -7.146 1.00 95.75 85 ALA A O 1
ATOM 722 N N . ARG A 1 86 ? -11.884 13.831 -5.149 1.00 95.00 86 ARG A N 1
ATOM 723 C CA . ARG A 1 86 ? -11.024 12.650 -4.945 1.00 95.00 86 ARG A CA 1
ATOM 724 C C . ARG A 1 86 ? -11.262 11.551 -5.974 1.00 95.00 86 ARG A C 1
ATOM 726 O O . ARG A 1 86 ? -10.296 10.946 -6.425 1.00 95.00 86 ARG A O 1
ATOM 733 N N . VAL A 1 87 ? -12.518 11.296 -6.347 1.00 93.19 87 VAL A N 1
ATOM 734 C CA . VAL A 1 87 ? -12.853 10.312 -7.393 1.00 93.19 87 VAL A CA 1
ATOM 735 C C . VAL A 1 87 ? -12.280 10.750 -8.733 1.00 93.19 87 VAL A C 1
ATOM 737 O O . VAL A 1 87 ? -11.602 9.960 -9.381 1.00 93.19 87 VAL A O 1
ATOM 740 N N . VAL A 1 88 ? -12.508 12.007 -9.119 1.00 95.00 88 VAL A N 1
ATOM 741 C CA . VAL A 1 88 ? -12.016 12.556 -10.387 1.00 95.00 88 VAL A CA 1
ATOM 742 C C . VAL A 1 88 ? -10.491 12.520 -10.429 1.00 95.00 88 VAL A C 1
ATOM 744 O O . VAL A 1 88 ? -9.932 11.984 -11.374 1.00 95.00 88 VAL A O 1
ATOM 747 N N . ILE A 1 89 ? -9.804 12.999 -9.389 1.00 95.06 89 ILE A N 1
ATOM 748 C CA . ILE A 1 89 ? -8.334 12.985 -9.336 1.00 95.06 89 ILE A CA 1
ATOM 749 C C . ILE A 1 89 ? -7.798 11.548 -9.341 1.00 95.06 89 ILE A C 1
ATOM 751 O O . ILE A 1 89 ? -6.879 11.245 -10.098 1.00 95.06 89 ILE A O 1
ATOM 755 N N . GLY A 1 90 ? -8.379 10.652 -8.538 1.00 92.50 90 GLY A N 1
ATOM 756 C CA . GLY A 1 90 ? -7.979 9.246 -8.481 1.00 92.50 90 GLY A CA 1
ATOM 757 C C . GLY A 1 90 ? -8.111 8.546 -9.835 1.00 92.50 90 GLY A C 1
ATOM 758 O O . GLY A 1 90 ? -7.162 7.894 -10.274 1.00 92.50 90 GLY A O 1
ATOM 759 N N . LEU A 1 91 ? -9.245 8.725 -10.521 1.00 91.31 91 LEU A N 1
ATOM 760 C CA . LEU A 1 91 ? -9.481 8.179 -11.861 1.00 91.31 91 LEU A CA 1
ATOM 761 C C . LEU A 1 91 ? -8.569 8.813 -12.912 1.00 91.31 91 LEU A C 1
ATOM 763 O O . LEU A 1 91 ? -7.984 8.082 -13.705 1.00 91.31 91 LEU A O 1
ATOM 767 N N . SER A 1 92 ? -8.389 10.136 -12.895 1.00 92.12 92 SER A N 1
ATOM 768 C CA . SER A 1 92 ? -7.487 10.827 -13.820 1.00 92.12 92 SER A CA 1
ATOM 769 C C . SER A 1 92 ? -6.061 10.308 -13.686 1.00 92.12 92 SER A C 1
ATOM 771 O O . SER A 1 92 ? -5.458 9.923 -14.682 1.00 92.12 92 SER A O 1
ATOM 773 N N . ILE A 1 93 ? -5.526 10.217 -12.464 1.00 90.81 93 ILE A N 1
ATOM 774 C CA . ILE A 1 93 ? -4.186 9.660 -12.248 1.00 90.81 93 ILE A CA 1
ATOM 775 C C . ILE A 1 93 ? -4.120 8.235 -12.801 1.00 90.81 93 ILE A C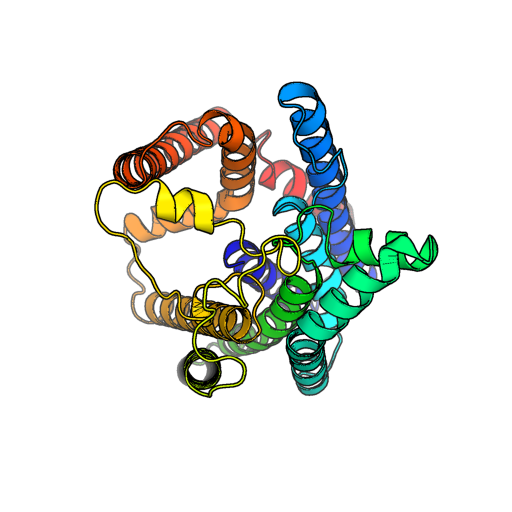 1
ATOM 777 O O . ILE A 1 93 ? -3.181 7.914 -13.522 1.00 90.81 93 ILE A O 1
ATOM 781 N N . LEU A 1 94 ? -5.116 7.393 -12.515 1.00 86.56 94 LEU A N 1
ATOM 782 C CA . LEU A 1 94 ? -5.137 6.003 -12.969 1.00 86.56 94 LEU A CA 1
ATOM 783 C C . LEU A 1 94 ? -5.095 5.901 -14.502 1.00 86.56 94 LEU A C 1
ATOM 785 O O . LEU A 1 94 ? -4.246 5.192 -15.038 1.00 86.56 94 LEU A O 1
ATOM 789 N N . LEU A 1 95 ? -5.974 6.626 -15.196 1.00 84.81 95 LEU A N 1
ATOM 790 C CA . LEU A 1 95 ? -6.121 6.557 -16.652 1.00 84.81 95 LEU A CA 1
ATOM 791 C C . LEU A 1 95 ? -4.957 7.218 -17.399 1.00 84.81 95 LEU A C 1
ATOM 793 O O . LEU A 1 95 ? -4.513 6.696 -18.416 1.00 84.81 95 LEU A O 1
ATOM 797 N N . PHE A 1 96 ? -4.429 8.336 -16.892 1.00 85.94 96 PHE A N 1
ATOM 798 C CA . PHE A 1 96 ? -3.326 9.051 -17.541 1.00 85.94 96 PHE A CA 1
ATOM 799 C C . PHE A 1 96 ? -1.944 8.485 -17.203 1.00 85.94 96 PHE A C 1
ATOM 801 O O . PHE A 1 96 ? -0.985 8.797 -17.906 1.00 85.94 96 PHE A O 1
ATOM 808 N N . THR A 1 97 ? -1.808 7.651 -16.163 1.00 83.44 97 THR A N 1
ATOM 809 C CA . THR A 1 97 ? -0.497 7.107 -15.765 1.00 83.44 97 THR A CA 1
ATOM 810 C C . THR A 1 97 ? 0.231 6.399 -16.912 1.00 83.44 97 THR A C 1
ATOM 812 O O . THR A 1 97 ? 1.405 6.711 -17.112 1.00 83.44 97 THR A O 1
ATOM 815 N N . PRO A 1 98 ? -0.382 5.467 -17.670 1.00 77.00 98 PRO A N 1
ATOM 816 C CA . PRO A 1 98 ? 0.336 4.762 -18.732 1.00 77.00 98 PRO A CA 1
ATOM 817 C C . PRO A 1 98 ? 0.814 5.705 -19.832 1.00 77.00 98 PRO A C 1
ATOM 819 O O . PRO A 1 98 ? 1.969 5.614 -20.234 1.00 77.00 98 PRO A O 1
ATOM 822 N N . ILE A 1 99 ? -0.033 6.662 -20.227 1.00 78.81 99 ILE A N 1
ATOM 823 C CA . ILE A 1 99 ? 0.284 7.676 -21.240 1.00 78.81 99 ILE A CA 1
ATOM 824 C C . ILE A 1 99 ? 1.470 8.529 -20.776 1.00 78.81 99 ILE A C 1
ATOM 826 O O . ILE A 1 99 ? 2.451 8.687 -21.495 1.00 78.81 99 ILE A O 1
ATOM 830 N N . LEU A 1 100 ? 1.421 9.045 -19.543 1.00 81.44 100 LEU A N 1
ATOM 831 C CA . LEU A 1 100 ? 2.514 9.838 -18.972 1.00 81.44 100 LEU A CA 1
ATOM 832 C C . LEU A 1 100 ? 3.812 9.037 -18.879 1.00 81.44 100 LEU A C 1
ATOM 834 O O . LEU A 1 100 ? 4.884 9.555 -19.178 1.00 81.44 100 LEU A O 1
ATOM 838 N N . ARG A 1 101 ? 3.723 7.770 -18.475 1.00 77.31 101 ARG A N 1
ATOM 839 C CA . ARG A 1 101 ? 4.874 6.875 -18.354 1.00 77.31 101 ARG A CA 1
ATOM 840 C C . ARG A 1 101 ? 5.544 6.633 -19.702 1.00 77.31 101 ARG A C 1
ATOM 842 O O . ARG A 1 101 ? 6.767 6.690 -19.777 1.00 77.31 101 ARG A O 1
ATOM 849 N N . GLU A 1 102 ? 4.754 6.396 -20.742 1.00 75.56 102 GLU A N 1
ATOM 850 C CA . GLU A 1 102 ? 5.237 6.190 -22.106 1.00 75.56 102 GLU A CA 1
ATOM 851 C C . GLU A 1 102 ? 5.894 7.458 -22.668 1.00 75.56 102 GLU A C 1
ATOM 853 O O . GLU A 1 102 ? 7.038 7.417 -23.122 1.00 75.56 102 GLU A O 1
ATOM 858 N N . LEU A 1 103 ? 5.233 8.612 -22.524 1.00 79.62 103 LEU A N 1
ATOM 859 C CA . LEU A 1 103 ? 5.780 9.910 -22.933 1.00 79.62 103 LEU A CA 1
ATOM 860 C C . LEU A 1 103 ? 7.119 10.215 -22.250 1.00 79.62 103 LEU A C 1
ATOM 862 O O . LEU A 1 103 ? 8.074 10.637 -22.908 1.00 79.62 103 LEU A O 1
ATOM 866 N N . LEU A 1 104 ? 7.210 9.987 -20.936 1.00 81.88 104 LEU A N 1
ATOM 867 C CA . LEU A 1 104 ? 8.442 10.207 -20.179 1.00 81.88 104 LEU A CA 1
ATOM 868 C C . LEU A 1 104 ? 9.537 9.213 -20.574 1.00 81.88 104 LEU A C 1
ATOM 870 O O . LEU A 1 104 ? 10.698 9.604 -20.664 1.00 81.88 104 LEU A O 1
ATOM 874 N N . PHE A 1 105 ? 9.186 7.953 -20.841 1.00 77.56 105 PHE A N 1
ATOM 875 C CA . PHE A 1 105 ? 10.150 6.931 -21.242 1.00 77.56 105 PHE A CA 1
ATOM 876 C C . PHE A 1 105 ? 10.836 7.272 -22.568 1.00 77.56 105 PHE A C 1
ATOM 878 O O . PHE A 1 105 ? 12.063 7.202 -22.640 1.00 77.56 105 PHE A O 1
ATOM 885 N N . PHE A 1 106 ? 10.077 7.688 -23.586 1.00 79.00 106 PHE A N 1
ATOM 886 C CA . PHE A 1 106 ? 10.641 8.050 -24.892 1.00 79.00 106 PHE A CA 1
ATOM 887 C C . PHE A 1 106 ? 11.378 9.390 -24.883 1.00 79.00 106 PHE A C 1
ATOM 889 O O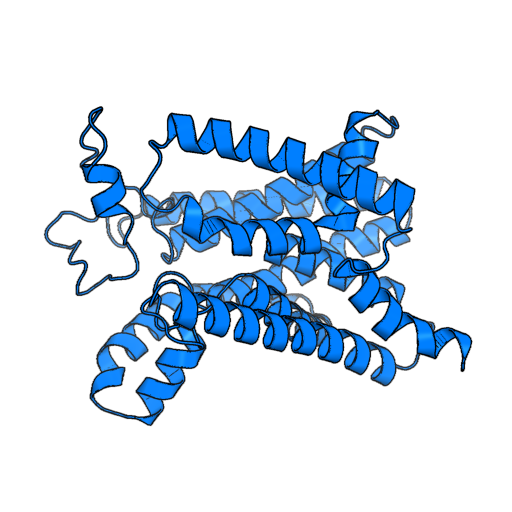 . PHE A 1 106 ? 12.326 9.581 -25.639 1.00 79.00 106 PHE A O 1
ATOM 896 N N . SER A 1 107 ? 10.976 10.319 -24.014 1.00 80.31 107 SER A N 1
ATOM 897 C CA . SER A 1 107 ? 11.537 11.676 -24.011 1.00 80.31 107 SER A CA 1
ATOM 898 C C . SER A 1 107 ? 12.746 11.853 -23.085 1.00 80.31 107 SER A C 1
ATOM 900 O O . SER A 1 107 ? 13.438 12.871 -23.178 1.00 80.31 107 SER A O 1
ATOM 902 N N . LYS A 1 108 ? 13.027 10.894 -22.187 1.00 79.06 108 LYS A N 1
ATOM 903 C CA . LYS A 1 108 ? 14.083 11.027 -21.163 1.00 79.06 108 LYS A CA 1
ATOM 904 C C . LYS A 1 108 ? 15.491 11.205 -21.736 1.00 79.06 108 LYS A C 1
ATOM 906 O O . LYS A 1 108 ? 16.303 11.884 -21.118 1.00 79.06 108 LYS A O 1
ATOM 911 N N . SER A 1 109 ? 15.789 10.624 -22.901 1.00 81.62 109 SER A N 1
ATOM 912 C CA . SER A 1 109 ? 17.112 10.730 -23.538 1.00 81.62 109 SER A CA 1
ATOM 913 C C . SER A 1 109 ? 17.391 12.123 -24.094 1.00 81.62 109 SER A C 1
ATOM 915 O O . SER A 1 109 ? 18.547 12.503 -24.244 1.00 81.62 109 SER A O 1
ATOM 917 N N . ASN A 1 110 ? 16.339 12.888 -24.389 1.00 84.56 110 ASN A N 1
ATOM 918 C CA . ASN A 1 110 ? 16.452 14.141 -25.129 1.00 84.56 110 ASN A CA 1
ATOM 919 C C . ASN A 1 110 ? 16.512 15.364 -24.205 1.00 84.56 110 ASN A C 1
ATOM 921 O O . ASN A 1 110 ? 16.903 16.443 -24.643 1.00 84.56 110 ASN A O 1
ATOM 925 N N . ASN A 1 111 ? 16.107 15.231 -22.937 1.00 87.94 111 ASN A N 1
ATOM 926 C CA . ASN A 1 111 ? 16.050 16.352 -22.004 1.00 87.94 111 ASN A CA 1
ATOM 927 C C . ASN A 1 111 ? 16.312 15.901 -20.559 1.00 87.94 111 ASN A C 1
ATOM 929 O O . ASN A 1 111 ? 15.576 15.081 -20.008 1.00 87.94 111 ASN A O 1
ATOM 933 N N . ILE A 1 112 ? 17.317 16.502 -19.913 1.00 88.06 112 ILE A N 1
ATOM 934 C CA . ILE A 1 112 ? 17.704 16.188 -18.530 1.00 88.06 112 ILE A CA 1
ATOM 935 C C . ILE A 1 112 ? 16.571 16.440 -17.526 1.00 88.06 112 ILE A C 1
ATOM 937 O O 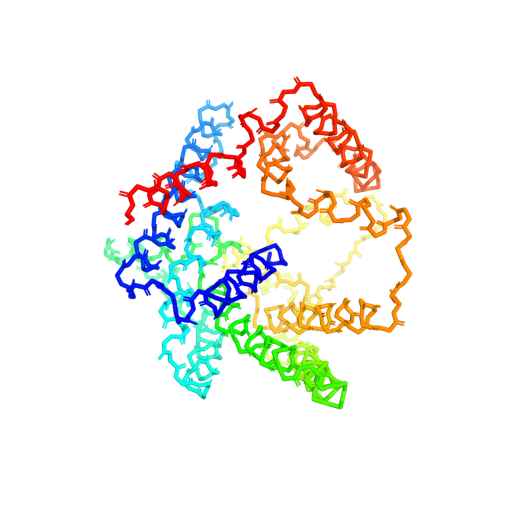. ILE A 1 112 ? 16.425 15.702 -16.554 1.00 88.06 112 ILE A O 1
ATOM 941 N N . PHE A 1 113 ? 15.721 17.438 -17.783 1.00 87.12 113 PHE A N 1
ATOM 942 C CA . PHE A 1 113 ? 14.561 17.734 -16.950 1.00 87.12 113 PHE A CA 1
ATOM 943 C C . PHE A 1 113 ? 13.502 16.631 -17.054 1.00 87.12 113 PHE A C 1
ATOM 945 O O . PHE A 1 113 ? 12.979 16.179 -16.037 1.00 87.12 113 PHE A O 1
ATOM 952 N N . LEU A 1 114 ? 13.234 16.134 -18.266 1.00 85.12 114 LEU A N 1
ATOM 953 C CA . LEU A 1 114 ? 12.328 14.997 -18.463 1.00 85.12 114 LEU A CA 1
ATOM 954 C C . LEU A 1 114 ? 12.912 13.708 -17.887 1.00 85.12 114 LEU A C 1
ATOM 956 O O . LEU A 1 114 ? 12.159 12.899 -17.357 1.00 85.12 114 LEU A O 1
ATOM 960 N N . ASN A 1 115 ? 14.236 13.546 -17.909 1.00 82.56 115 ASN A N 1
ATOM 961 C CA . ASN A 1 115 ? 14.906 12.438 -17.236 1.00 82.56 115 ASN A CA 1
ATOM 962 C C . ASN A 1 115 ? 14.711 12.491 -15.710 1.00 82.56 115 ASN A C 1
ATOM 964 O O . ASN A 1 115 ? 14.364 11.486 -15.096 1.00 82.56 115 ASN A O 1
ATOM 968 N N . LEU A 1 116 ? 14.845 13.674 -15.098 1.00 83.81 116 LEU A N 1
ATOM 969 C CA . LEU A 1 116 ? 14.559 13.866 -13.672 1.00 83.81 116 LEU A CA 1
ATOM 970 C C . LEU A 1 116 ? 13.091 13.562 -13.342 1.00 83.81 116 LEU A C 1
ATOM 972 O O . LEU A 1 116 ? 12.812 12.853 -12.378 1.00 83.81 116 LEU A O 1
ATOM 976 N N . ILE A 1 117 ? 12.145 14.046 -14.152 1.00 85.75 117 ILE A N 1
ATOM 977 C CA . ILE A 1 117 ? 10.715 13.760 -13.955 1.00 85.75 117 ILE A CA 1
ATOM 978 C C . ILE A 1 117 ? 10.427 12.264 -14.110 1.00 85.75 117 ILE A C 1
ATOM 980 O O . ILE A 1 117 ? 9.732 11.688 -13.274 1.00 85.75 117 ILE A O 1
ATOM 984 N N . TYR A 1 118 ? 10.975 11.625 -15.146 1.00 82.44 118 TYR A N 1
ATOM 985 C CA . TYR A 1 118 ? 10.873 10.181 -15.352 1.00 82.44 118 TYR A CA 1
ATOM 986 C C . TYR A 1 118 ? 11.358 9.425 -14.111 1.00 82.44 118 TYR A C 1
ATOM 988 O O . TYR A 1 118 ? 10.669 8.532 -13.623 1.00 82.44 118 TYR A O 1
ATOM 996 N N . PHE A 1 119 ? 12.487 9.843 -13.541 1.00 78.56 119 PHE A N 1
ATOM 997 C CA . PHE A 1 119 ? 13.067 9.229 -12.354 1.00 78.56 119 PHE A CA 1
ATOM 998 C C . PHE A 1 119 ? 12.147 9.311 -11.124 1.00 78.56 119 PHE A C 1
ATOM 1000 O O . PHE A 1 119 ? 11.940 8.307 -10.446 1.00 78.56 119 PHE A O 1
ATOM 1007 N N . PHE A 1 120 ? 11.522 10.467 -10.870 1.00 79.25 120 PHE A N 1
ATOM 1008 C CA . PHE A 1 120 ? 10.585 10.635 -9.749 1.00 79.25 120 PHE A CA 1
ATOM 1009 C C . PHE A 1 120 ? 9.223 9.969 -9.975 1.00 79.25 120 PHE A C 1
ATOM 1011 O O . PHE A 1 120 ? 8.573 9.541 -9.028 1.00 79.25 120 PHE A O 1
ATOM 1018 N N . ILE A 1 121 ? 8.737 9.886 -11.208 1.00 80.75 121 ILE A N 1
ATOM 1019 C CA . ILE A 1 121 ? 7.398 9.346 -11.467 1.00 80.75 121 ILE A CA 1
ATOM 1020 C C . ILE A 1 121 ? 7.456 7.827 -11.641 1.00 80.75 121 ILE A C 1
ATOM 1022 O O . ILE A 1 121 ? 6.670 7.109 -11.023 1.00 80.75 121 ILE A O 1
ATOM 1026 N N . VAL A 1 122 ? 8.393 7.338 -12.451 1.00 73.44 122 VAL A N 1
ATOM 1027 C CA . VAL A 1 122 ? 8.414 5.962 -12.968 1.00 73.44 122 VAL A CA 1
ATOM 1028 C C . VAL A 1 122 ? 9.436 5.070 -12.254 1.00 73.44 122 VAL A C 1
ATOM 1030 O O . VAL A 1 122 ? 9.228 3.866 -12.245 1.00 73.44 122 VAL A O 1
ATOM 1033 N N . SER A 1 123 ? 10.447 5.638 -11.575 1.00 72.00 123 SER A N 1
ATOM 1034 C CA . SER A 1 123 ? 11.625 4.930 -11.025 1.00 72.00 123 SER A CA 1
ATOM 1035 C C . SER A 1 123 ? 12.554 4.328 -12.085 1.00 72.00 123 SER A C 1
ATOM 1037 O O . SER A 1 123 ? 12.164 4.141 -13.241 1.00 72.00 123 SER A O 1
ATOM 1039 N N . PRO A 1 124 ? 13.815 4.036 -11.709 1.00 64.62 124 PRO A N 1
ATOM 1040 C CA . PRO A 1 124 ? 14.694 3.171 -12.494 1.00 64.62 124 PRO A CA 1
ATOM 1041 C C . PRO A 1 124 ? 14.112 1.768 -12.732 1.00 64.62 124 PRO A C 1
ATOM 1043 O O . PRO A 1 124 ? 14.383 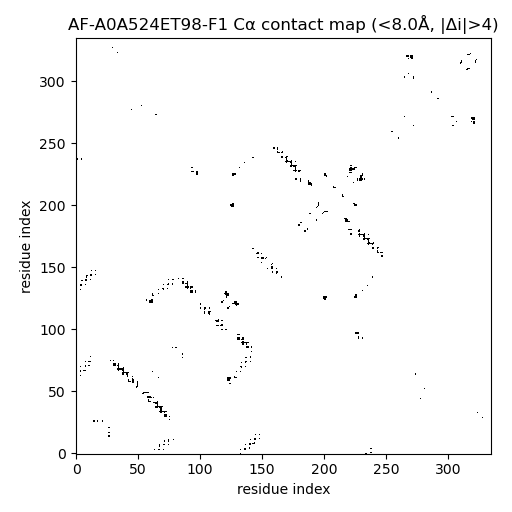1.202 -13.785 1.00 64.62 124 PRO A O 1
ATOM 1046 N N . ASP A 1 125 ? 13.300 1.239 -11.808 1.00 65.06 125 ASP A N 1
ATOM 1047 C CA . ASP A 1 125 ? 12.437 0.075 -12.042 1.00 65.06 125 ASP A CA 1
ATOM 1048 C C . ASP A 1 125 ? 11.071 0.523 -12.599 1.00 65.06 125 ASP A C 1
ATOM 1050 O O . ASP A 1 125 ? 10.246 1.044 -11.837 1.00 65.06 125 ASP A O 1
ATOM 1054 N N . PRO A 1 126 ? 10.823 0.298 -13.899 1.00 60.75 126 PRO A N 1
ATOM 1055 C CA . PRO A 1 126 ? 9.592 0.675 -14.569 1.00 60.75 126 PRO A CA 1
ATOM 1056 C C . PRO A 1 126 ? 8.327 0.079 -13.920 1.00 60.75 126 PRO A C 1
ATOM 1058 O O . PRO A 1 126 ? 7.275 0.732 -13.878 1.00 60.75 126 PRO A O 1
ATOM 1061 N N . SER A 1 127 ? 8.407 -1.146 -13.394 1.00 63.69 127 SER A N 1
ATOM 1062 C CA . SER A 1 127 ? 7.263 -1.882 -12.835 1.00 63.69 127 SER A CA 1
ATOM 1063 C C . SER A 1 127 ? 6.666 -1.215 -11.583 1.00 63.69 127 SER A C 1
ATOM 1065 O O . SER A 1 127 ? 5.486 -1.406 -11.261 1.00 63.69 127 SER A O 1
ATOM 1067 N N . LEU A 1 128 ? 7.443 -0.359 -10.914 1.00 69.88 128 LEU A N 1
ATOM 1068 C CA . LEU A 1 128 ? 7.091 0.316 -9.669 1.00 69.88 128 LEU A CA 1
ATOM 1069 C C . LEU A 1 128 ? 6.953 1.829 -9.874 1.00 69.88 128 LEU A C 1
ATOM 1071 O O . LEU A 1 128 ? 7.767 2.602 -9.398 1.00 69.88 128 LEU A O 1
ATOM 1075 N N . CYS A 1 129 ? 5.878 2.277 -10.523 1.00 77.06 129 CYS A N 1
ATOM 1076 C CA . CYS A 1 129 ? 5.575 3.706 -10.709 1.00 77.06 129 CYS A CA 1
ATOM 1077 C C . CYS A 1 129 ? 4.830 4.300 -9.498 1.00 77.06 129 CYS A C 1
ATOM 1079 O O . CYS A 1 129 ? 3.974 3.627 -8.933 1.00 77.06 129 CYS A O 1
ATOM 1081 N N . LEU A 1 130 ? 5.078 5.563 -9.127 1.00 83.00 130 LEU A N 1
ATOM 1082 C CA . LEU A 1 130 ? 4.439 6.247 -7.985 1.00 83.00 130 LEU A CA 1
ATOM 1083 C C . LEU A 1 130 ? 2.959 6.581 -8.214 1.00 83.00 130 LEU A C 1
ATOM 1085 O O . LEU A 1 130 ? 2.146 6.484 -7.290 1.00 83.00 130 LEU A O 1
ATOM 1089 N N . LEU A 1 131 ? 2.592 6.965 -9.437 1.00 86.56 131 LEU A N 1
ATOM 1090 C CA . LEU A 1 131 ? 1.253 7.480 -9.746 1.00 86.56 131 LEU A CA 1
ATOM 1091 C C . LEU A 1 131 ? 0.109 6.482 -9.463 1.00 86.56 131 LEU A C 1
ATOM 1093 O O . LEU A 1 131 ? -0.867 6.887 -8.824 1.00 86.56 131 LEU A O 1
ATOM 1097 N N . PRO A 1 132 ? 0.201 5.182 -9.813 1.00 83.94 132 PRO A N 1
ATOM 1098 C CA . PRO A 1 132 ? -0.826 4.206 -9.446 1.00 83.94 132 PRO A CA 1
ATOM 1099 C C . PRO A 1 132 ? -1.053 4.119 -7.932 1.00 83.94 132 PRO A C 1
ATOM 1101 O O . PRO A 1 132 ? -2.193 4.021 -7.478 1.00 83.94 132 PRO A O 1
ATOM 1104 N N . TYR A 1 133 ? 0.011 4.215 -7.125 1.00 86.75 133 TYR A N 1
ATOM 1105 C CA . TYR A 1 133 ? -0.106 4.217 -5.663 1.00 86.75 133 TYR A CA 1
ATOM 1106 C C . TYR A 1 133 ? -0.720 5.512 -5.131 1.00 86.75 133 TYR A C 1
ATOM 1108 O O . TYR A 1 133 ? -1.481 5.473 -4.163 1.00 86.75 133 TYR A O 1
ATOM 1116 N N . ALA A 1 134 ? -0.460 6.650 -5.778 1.00 90.00 134 ALA A N 1
ATOM 1117 C CA . ALA A 1 134 ? -1.141 7.899 -5.454 1.00 90.00 134 ALA A CA 1
ATOM 1118 C C . ALA A 1 134 ? -2.656 7.781 -5.685 1.00 90.00 134 ALA A C 1
ATOM 1120 O O . ALA A 1 134 ? -3.436 8.130 -4.799 1.00 90.00 134 ALA A O 1
ATOM 1121 N N . SER A 1 135 ? -3.080 7.213 -6.820 1.00 91.12 135 SER A N 1
ATOM 1122 C CA . SER A 1 135 ? -4.497 6.944 -7.114 1.00 91.12 135 SER A CA 1
ATOM 1123 C C . SER A 1 135 ? -5.153 6.055 -6.045 1.00 91.12 135 SER A C 1
ATOM 1125 O O . SER A 1 135 ? -6.231 6.377 -5.536 1.00 91.12 135 SER A O 1
ATOM 1127 N N . LEU A 1 136 ? -4.457 4.998 -5.603 1.00 90.50 136 LEU A N 1
ATOM 1128 C CA . LEU A 1 136 ? -4.913 4.129 -4.511 1.00 90.50 136 LEU A CA 1
ATOM 1129 C C . LEU A 1 136 ? -5.204 4.903 -3.217 1.00 90.50 136 LEU A C 1
ATOM 1131 O O . LEU A 1 136 ? -6.181 4.592 -2.536 1.00 90.50 136 LEU A O 1
ATOM 1135 N N . CYS A 1 137 ? -4.412 5.926 -2.892 1.00 93.19 137 CYS A N 1
ATOM 1136 C CA . CYS A 1 137 ? -4.625 6.756 -1.702 1.00 93.19 137 CYS A CA 1
ATOM 1137 C C . CYS A 1 137 ? -5.938 7.553 -1.782 1.00 93.19 137 CYS A C 1
ATOM 1139 O O . CYS A 1 137 ? -6.651 7.682 -0.781 1.00 93.19 137 CYS A O 1
ATOM 1141 N N . PHE A 1 138 ? -6.300 8.055 -2.969 1.00 94.19 138 PHE A N 1
ATOM 1142 C CA . PHE A 1 138 ? -7.577 8.742 -3.183 1.00 94.19 138 PHE A CA 1
ATOM 1143 C C . PHE A 1 138 ? -8.759 7.790 -2.994 1.00 94.19 138 PHE A C 1
ATOM 1145 O O . PHE A 1 138 ? -9.675 8.107 -2.231 1.00 94.19 138 PHE A O 1
ATOM 1152 N N . PHE A 1 139 ? -8.718 6.593 -3.585 1.00 92.31 139 PHE A N 1
ATOM 1153 C CA . PHE A 1 139 ? -9.778 5.599 -3.389 1.00 92.31 139 PHE A CA 1
ATOM 1154 C C . PHE A 1 139 ? -9.869 5.124 -1.937 1.00 92.31 139 PHE A C 1
ATOM 1156 O O . PHE A 1 139 ? -10.963 5.122 -1.366 1.00 92.31 139 PHE A O 1
ATOM 1163 N N . ALA A 1 140 ? -8.733 4.815 -1.303 1.00 92.25 140 ALA A N 1
ATOM 1164 C CA . ALA A 1 140 ? -8.680 4.444 0.110 1.00 92.25 140 ALA A CA 1
ATOM 1165 C C . ALA A 1 140 ? -9.354 5.507 0.984 1.00 92.25 140 ALA A C 1
ATOM 1167 O O . ALA A 1 140 ? -10.087 5.162 1.910 1.00 92.25 140 ALA A O 1
ATOM 1168 N N . SER A 1 141 ? -9.190 6.792 0.652 1.00 93.94 141 SER A N 1
ATOM 1169 C CA . SER A 1 141 ? -9.811 7.886 1.399 1.00 93.94 141 SER A CA 1
ATOM 1170 C C . SER A 1 141 ? -11.318 7.981 1.318 1.00 93.94 141 SER A C 1
ATOM 1172 O O . SER A 1 141 ? -11.954 8.378 2.291 1.00 93.94 141 SER A O 1
ATOM 1174 N N . ILE A 1 142 ? -11.904 7.585 0.197 1.00 93.12 142 ILE A N 1
ATOM 1175 C CA . ILE A 1 142 ? -13.353 7.622 0.024 1.00 93.12 142 ILE A CA 1
ATOM 1176 C C . ILE A 1 142 ? -13.985 6.475 0.809 1.00 93.12 142 ILE A C 1
ATOM 1178 O O . ILE A 1 142 ? -14.898 6.690 1.605 1.00 93.12 142 ILE A O 1
ATOM 1182 N N . PHE A 1 143 ? -13.479 5.253 0.621 1.00 91.31 143 PHE A N 1
ATOM 1183 C CA . PHE A 1 143 ? -14.061 4.072 1.261 1.00 91.31 143 PHE A CA 1
ATOM 1184 C C . PHE A 1 143 ? -13.804 4.035 2.770 1.00 91.31 143 PHE A C 1
ATOM 1186 O O . PHE A 1 143 ? -14.691 3.629 3.520 1.00 91.31 143 PHE A O 1
ATOM 1193 N N . SER A 1 144 ? -12.641 4.504 3.235 1.00 90.38 144 SER A N 1
ATOM 1194 C CA . SER A 1 144 ? -12.379 4.624 4.677 1.00 90.38 144 SER A CA 1
ATOM 1195 C C . SER A 1 144 ? -13.325 5.607 5.349 1.00 90.38 144 SER A C 1
ATOM 1197 O O . SER A 1 144 ? -13.883 5.282 6.392 1.00 90.38 144 SER A O 1
ATOM 1199 N N . GLU A 1 145 ? -13.589 6.759 4.733 1.00 90.88 145 GLU A N 1
ATOM 1200 C CA . GLU A 1 145 ? -14.541 7.733 5.262 1.00 90.88 145 GLU A CA 1
ATOM 1201 C C . GLU A 1 145 ? -15.970 7.203 5.307 1.00 90.88 145 GLU A C 1
ATOM 1203 O O . GLU A 1 145 ? -16.641 7.356 6.326 1.00 90.88 145 GLU A O 1
ATOM 1208 N N . LEU A 1 146 ? -16.428 6.532 4.248 1.00 90.12 146 LEU A N 1
ATOM 1209 C CA . LEU A 1 146 ? -17.758 5.921 4.226 1.00 90.12 146 LEU A CA 1
ATOM 1210 C C . LEU A 1 146 ? -17.937 4.894 5.349 1.00 90.12 146 LEU A C 1
ATOM 1212 O O . LEU A 1 146 ? -19.012 4.804 5.946 1.00 90.12 146 LEU A O 1
ATOM 1216 N N . ILE A 1 147 ? -16.910 4.091 5.631 1.00 89.25 147 ILE A N 1
ATOM 1217 C CA . ILE A 1 147 ? -16.973 3.067 6.681 1.00 89.25 147 ILE A CA 1
ATOM 1218 C C . ILE A 1 147 ? -16.845 3.711 8.065 1.00 89.25 147 ILE A C 1
ATOM 1220 O O . ILE A 1 147 ? -17.591 3.348 8.973 1.00 89.25 147 ILE A O 1
ATOM 1224 N N . TYR A 1 148 ? -15.950 4.686 8.231 1.00 89.31 148 TYR A N 1
ATOM 1225 C CA . TYR A 1 148 ? -15.760 5.386 9.499 1.00 89.31 148 TYR A CA 1
ATOM 1226 C C . TYR A 1 148 ? -17.025 6.129 9.933 1.00 89.31 148 TYR A C 1
ATOM 1228 O O . TYR A 1 148 ? -17.494 5.930 11.050 1.00 89.31 148 TYR A O 1
ATOM 1236 N N . GLN A 1 149 ? -17.634 6.919 9.044 1.00 88.31 149 GLN A N 1
ATOM 1237 C CA . GLN A 1 149 ? -18.867 7.651 9.353 1.00 88.31 149 GLN A CA 1
ATOM 1238 C C . GLN A 1 149 ? -20.011 6.711 9.730 1.00 88.31 149 GLN A C 1
ATOM 1240 O O . GLN A 1 149 ? -20.750 6.974 10.674 1.00 88.31 149 GLN A O 1
ATOM 1245 N N . ALA A 1 150 ? -20.130 5.580 9.032 1.00 88.06 150 ALA A N 1
ATOM 1246 C CA . ALA A 1 150 ? -21.125 4.574 9.369 1.00 88.06 150 ALA A CA 1
ATOM 1247 C C . ALA A 1 150 ? -20.887 3.958 10.759 1.00 88.06 150 ALA A C 1
ATOM 1249 O O . ALA A 1 150 ? -21.856 3.685 11.466 1.00 88.06 150 ALA A O 1
ATOM 1250 N N . LYS A 1 151 ? -19.620 3.774 11.162 1.00 85.69 151 LYS A N 1
ATOM 1251 C CA . LYS A 1 151 ? -19.257 3.302 12.507 1.00 85.69 151 LYS A CA 1
ATOM 1252 C C . LYS A 1 151 ? -19.537 4.334 13.596 1.00 85.69 151 LYS A C 1
ATOM 1254 O O . LYS A 1 151 ? -20.062 3.954 14.631 1.00 85.69 151 LYS A O 1
ATOM 1259 N N . VAL A 1 152 ? -19.224 5.611 13.368 1.00 86.75 152 VAL A N 1
ATOM 1260 C CA . VAL A 1 152 ? -19.482 6.688 14.345 1.00 86.75 152 VAL A CA 1
ATOM 1261 C C . VAL A 1 152 ? -20.972 6.856 14.627 1.00 86.75 152 VAL A C 1
ATOM 1263 O O . VAL A 1 152 ? -21.353 7.138 15.754 1.00 86.75 152 VAL A O 1
ATOM 1266 N N . LEU A 1 153 ? -21.826 6.644 13.624 1.00 84.25 153 LEU A N 1
ATOM 1267 C CA . LEU A 1 153 ? -23.278 6.693 13.802 1.00 84.25 153 LEU A CA 1
ATOM 1268 C C . LEU A 1 153 ? -23.842 5.501 14.600 1.00 84.25 153 LEU A C 1
ATOM 1270 O O . LEU A 1 153 ? -25.049 5.470 14.826 1.00 84.25 153 LEU A O 1
ATOM 1274 N N . GLU A 1 154 ? -23.016 4.498 14.938 1.00 80.12 154 GLU A N 1
ATOM 1275 C CA . GLU A 1 154 ? -23.373 3.245 15.635 1.00 80.12 154 GLU A CA 1
ATOM 1276 C C . GLU A 1 154 ? -24.619 2.528 15.071 1.00 80.12 154 GLU A C 1
ATOM 1278 O O . GLU A 1 154 ? -25.257 1.686 15.705 1.00 80.12 154 GLU A O 1
ATOM 1283 N N . ASN A 1 155 ? -24.970 2.827 13.819 1.00 84.50 155 ASN A N 1
ATOM 1284 C CA . ASN A 1 155 ? -26.195 2.367 13.197 1.00 84.50 155 ASN A CA 1
ATOM 1285 C C . ASN A 1 155 ? -25.899 1.175 12.286 1.00 84.50 155 ASN A C 1
ATOM 1287 O O . ASN A 1 155 ? -25.372 1.327 11.180 1.00 84.50 155 ASN A O 1
ATOM 1291 N N . LYS A 1 156 ? -26.334 -0.019 12.707 1.00 84.88 156 LYS A N 1
ATOM 1292 C CA . LYS A 1 156 ? -26.185 -1.270 11.941 1.00 84.88 156 LYS A CA 1
ATOM 1293 C C . LYS A 1 156 ? -26.680 -1.157 10.493 1.00 84.88 156 LYS A C 1
ATOM 1295 O O . LYS A 1 156 ? -26.082 -1.748 9.592 1.00 84.88 156 LYS A O 1
ATOM 1300 N N . LYS A 1 157 ? -27.749 -0.388 10.235 1.00 88.19 157 LYS A N 1
ATOM 1301 C CA . LYS A 1 157 ? -28.251 -0.157 8.867 1.00 88.19 157 LYS A CA 1
ATOM 1302 C C . LYS A 1 157 ? -27.255 0.666 8.046 1.00 88.19 157 LYS A C 1
ATOM 1304 O O . LYS A 1 157 ? -26.967 0.290 6.913 1.00 88.19 157 LYS A O 1
ATOM 1309 N N . ALA A 1 158 ? -26.698 1.735 8.617 1.00 88.00 158 ALA A N 1
ATOM 1310 C CA . ALA A 1 158 ? -25.701 2.576 7.952 1.00 88.00 158 ALA A CA 1
ATOM 1311 C C . ALA A 1 158 ? -24.413 1.795 7.646 1.00 88.00 158 ALA A C 1
ATOM 1313 O O . ALA A 1 158 ? -23.903 1.870 6.528 1.00 88.00 158 ALA A O 1
ATOM 1314 N N . ILE A 1 159 ? -23.944 0.971 8.591 1.00 87.88 159 ILE A N 1
ATOM 1315 C CA . ILE A 1 159 ? -22.778 0.090 8.406 1.00 87.88 159 ILE A CA 1
ATOM 1316 C C . ILE A 1 159 ? -23.024 -0.888 7.254 1.00 87.88 159 ILE A C 1
ATOM 1318 O O . ILE A 1 159 ? -22.211 -0.980 6.334 1.00 87.88 159 ILE A O 1
ATOM 1322 N N . LYS A 1 160 ? -24.183 -1.558 7.232 1.00 90.00 160 LYS A N 1
ATOM 1323 C CA . LYS A 1 160 ? -24.539 -2.497 6.157 1.00 90.00 160 LYS A CA 1
ATOM 1324 C C . LYS A 1 160 ? -24.632 -1.814 4.788 1.00 90.00 160 LYS A C 1
ATOM 1326 O O . LYS A 1 160 ? -24.180 -2.386 3.796 1.00 90.00 160 LYS A O 1
ATOM 1331 N N . ILE A 1 161 ? -25.192 -0.603 4.720 1.00 91.44 161 ILE A N 1
ATOM 1332 C CA . ILE A 1 161 ? -25.262 0.192 3.481 1.00 91.44 161 ILE A CA 1
ATOM 1333 C C . ILE A 1 161 ? -23.857 0.576 3.007 1.00 91.44 161 ILE A C 1
ATOM 1335 O O . ILE A 1 161 ? -23.555 0.415 1.825 1.00 91.44 161 ILE A O 1
ATOM 1339 N N . SER A 1 162 ? -22.991 1.027 3.917 1.00 91.44 162 SER A N 1
ATOM 1340 C CA . SER A 1 162 ? -21.606 1.395 3.611 1.00 91.44 162 SER A CA 1
ATOM 1341 C C . SER A 1 162 ? -20.814 0.202 3.072 1.00 91.44 162 SER A C 1
ATOM 1343 O O . SER A 1 162 ? -20.242 0.284 1.987 1.00 91.44 162 SER A O 1
ATOM 1345 N N . ILE A 1 163 ? -20.894 -0.957 3.735 1.00 91.88 163 ILE A N 1
ATOM 1346 C CA . ILE A 1 163 ? -20.266 -2.207 3.278 1.00 91.88 163 ILE A CA 1
ATOM 1347 C C . ILE A 1 163 ? -20.787 -2.616 1.894 1.00 91.88 163 ILE A C 1
ATOM 1349 O O . ILE A 1 163 ? -19.992 -2.901 0.999 1.00 91.88 163 ILE A O 1
ATOM 1353 N N . LYS A 1 164 ? -22.112 -2.608 1.682 1.00 92.50 164 L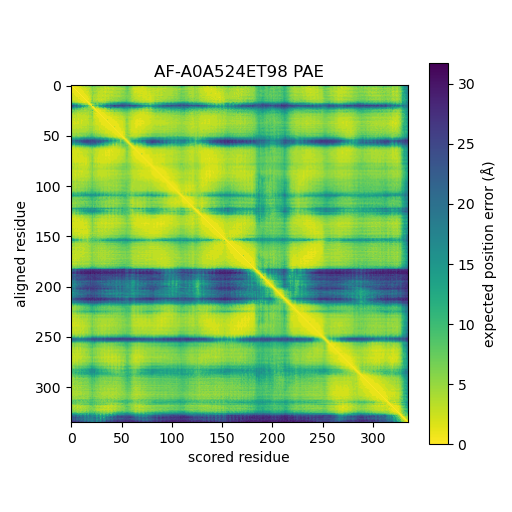YS A N 1
ATOM 1354 C CA . LYS A 1 164 ? -22.712 -2.950 0.380 1.00 92.50 164 LYS A CA 1
ATOM 1355 C C . LYS A 1 164 ? -22.263 -1.986 -0.718 1.00 92.50 164 LYS A C 1
ATOM 1357 O O . LYS A 1 164 ? -21.999 -2.421 -1.836 1.00 92.50 164 LYS A O 1
ATOM 1362 N N . SER A 1 165 ? -22.165 -0.693 -0.409 1.00 92.25 165 SER A N 1
ATOM 1363 C CA . SER A 1 165 ? -21.658 0.318 -1.336 1.00 92.25 165 SER A CA 1
ATOM 1364 C C . SER A 1 165 ? -20.199 0.046 -1.697 1.00 92.25 165 SER A C 1
ATOM 1366 O O . SER A 1 165 ? -19.876 -0.010 -2.882 1.00 92.25 165 SER A O 1
ATOM 1368 N N . THR A 1 166 ? -19.334 -0.195 -0.710 1.00 93.06 166 THR A N 1
ATOM 1369 C CA . THR A 1 166 ? -17.921 -0.547 -0.917 1.00 93.06 166 THR A CA 1
ATOM 1370 C C . THR A 1 166 ? -17.786 -1.781 -1.807 1.00 93.06 166 THR A C 1
ATOM 1372 O O . THR A 1 166 ? -17.104 -1.719 -2.825 1.00 93.06 166 THR A O 1
ATOM 1375 N N . LEU A 1 167 ? -18.516 -2.863 -1.510 1.00 95.00 167 LEU A N 1
ATOM 1376 C CA . LEU A 1 167 ? -18.515 -4.076 -2.336 1.00 95.00 167 LEU A CA 1
ATOM 1377 C C . LEU A 1 167 ? -18.991 -3.804 -3.765 1.00 95.00 167 LEU A C 1
ATOM 1379 O O . LEU A 1 167 ? -18.336 -4.230 -4.708 1.00 95.00 167 LEU A O 1
ATOM 1383 N N . ARG A 1 168 ? -20.091 -3.061 -3.945 1.00 95.69 168 ARG A N 1
ATOM 1384 C CA . ARG A 1 168 ? -20.624 -2.730 -5.277 1.00 95.69 168 ARG A CA 1
ATOM 1385 C C . ARG A 1 168 ? -19.600 -1.985 -6.133 1.00 95.69 168 ARG A C 1
ATOM 1387 O O . ARG A 1 168 ? -19.421 -2.343 -7.291 1.00 95.69 168 ARG A O 1
ATOM 1394 N N . HIS A 1 169 ? -18.931 -0.974 -5.580 1.00 94.19 169 HIS A N 1
ATOM 1395 C CA . HIS A 1 169 ? -17.904 -0.238 -6.322 1.00 94.19 169 HIS A CA 1
ATOM 1396 C C . HIS A 1 169 ? -16.654 -1.093 -6.554 1.00 94.19 169 HIS A C 1
ATOM 1398 O O . HIS A 1 169 ? -16.100 -1.054 -7.646 1.00 94.19 169 HIS A O 1
ATOM 1404 N N . GLY A 1 170 ? -16.243 -1.906 -5.577 1.00 94.56 170 GLY A N 1
ATOM 1405 C CA . GLY A 1 170 ? -15.135 -2.846 -5.743 1.00 94.56 170 GLY A CA 1
ATOM 1406 C C . GLY A 1 170 ? -15.380 -3.841 -6.880 1.00 94.56 170 GLY A C 1
ATOM 1407 O O . GLY A 1 170 ? -14.523 -4.000 -7.744 1.00 94.56 170 GLY A O 1
ATOM 1408 N N . PHE A 1 171 ? -16.575 -4.437 -6.943 1.00 96.75 171 PHE A N 1
ATOM 1409 C CA . PHE A 1 171 ? -16.975 -5.299 -8.057 1.00 96.75 171 PHE A CA 1
ATOM 1410 C C . PHE A 1 171 ? -17.051 -4.540 -9.382 1.00 96.75 171 PHE A C 1
ATOM 1412 O O . PHE A 1 171 ? -16.619 -5.081 -10.391 1.00 96.75 171 PHE A O 1
ATOM 1419 N N . ALA A 1 172 ? -17.540 -3.296 -9.398 1.00 95.25 172 ALA A N 1
ATOM 1420 C CA . ALA A 1 172 ? -17.552 -2.484 -10.614 1.00 95.25 172 ALA A CA 1
ATOM 1421 C C . ALA A 1 172 ? -16.132 -2.238 -11.156 1.00 95.25 172 ALA A C 1
ATOM 1423 O O . ALA A 1 172 ? -15.905 -2.420 -12.347 1.00 95.25 172 ALA A O 1
ATOM 1424 N N . PHE A 1 173 ? -15.165 -1.902 -10.294 1.00 93.31 173 PHE A N 1
ATOM 1425 C CA . PHE A 1 173 ? -13.756 -1.761 -10.683 1.00 93.31 173 PHE A CA 1
ATOM 1426 C C . PHE A 1 173 ? -13.142 -3.080 -11.165 1.00 93.31 173 PHE A C 1
ATOM 1428 O O . PHE A 1 173 ? -12.426 -3.095 -12.162 1.00 93.31 173 PHE A O 1
ATOM 1435 N N . LEU A 1 174 ? -13.450 -4.188 -10.486 1.00 94.31 174 LEU A N 1
ATOM 1436 C CA . LEU A 1 174 ? -12.970 -5.521 -10.849 1.00 94.31 174 LEU A CA 1
ATOM 1437 C C . LEU A 1 174 ? -13.500 -5.930 -12.233 1.00 94.31 174 LEU A C 1
ATOM 1439 O O . LEU A 1 174 ? -12.718 -6.302 -13.104 1.00 94.31 174 LEU A O 1
ATOM 1443 N N . LEU A 1 175 ? -14.809 -5.788 -12.459 1.00 94.38 175 LEU A N 1
ATOM 1444 C CA . LEU A 1 175 ? -15.449 -6.057 -13.746 1.00 94.38 175 LEU A CA 1
ATOM 1445 C C . LEU A 1 175 ? -14.951 -5.115 -14.841 1.00 94.38 175 LEU A C 1
ATOM 1447 O O . LEU A 1 175 ? -14.744 -5.573 -15.954 1.00 94.38 175 LEU A O 1
ATOM 1451 N N . ALA A 1 176 ? -14.713 -3.836 -14.538 1.00 91.31 176 ALA A N 1
ATOM 1452 C CA . ALA A 1 176 ? -14.127 -2.898 -15.491 1.00 91.31 176 ALA A CA 1
ATOM 1453 C C . ALA A 1 176 ? -12.701 -3.306 -15.888 1.00 91.31 176 ALA A C 1
ATOM 1455 O O . ALA A 1 176 ? -12.368 -3.255 -17.065 1.00 91.31 176 ALA A O 1
ATOM 1456 N N . GLY A 1 177 ? -11.877 -3.758 -14.936 1.00 89.31 177 GLY A N 1
ATOM 1457 C CA . GLY A 1 177 ? -10.539 -4.283 -15.222 1.00 89.31 177 GLY A CA 1
ATOM 1458 C C . GLY A 1 177 ? -10.572 -5.535 -16.102 1.00 89.31 177 GLY A C 1
ATOM 1459 O O . GLY A 1 177 ? -9.816 -5.621 -17.065 1.00 89.31 177 GLY A O 1
ATOM 1460 N N . ILE A 1 178 ? -11.489 -6.471 -15.821 1.00 89.44 178 ILE A N 1
ATOM 1461 C CA . ILE A 1 178 ? -11.705 -7.660 -16.663 1.00 89.44 178 ILE A CA 1
ATOM 1462 C C . ILE A 1 178 ? -12.198 -7.253 -18.053 1.00 89.44 178 ILE A C 1
ATOM 1464 O O . ILE A 1 178 ? -11.629 -7.690 -19.043 1.00 89.44 178 ILE A O 1
ATOM 1468 N N . ALA A 1 179 ? -13.226 -6.406 -18.135 1.00 89.25 179 ALA A N 1
ATOM 1469 C CA . ALA A 1 179 ? -13.802 -5.963 -19.399 1.00 89.25 179 ALA A CA 1
ATOM 1470 C C . ALA A 1 179 ? -12.759 -5.256 -20.268 1.00 89.25 179 ALA A C 1
ATOM 1472 O O . ALA A 1 179 ? -12.641 -5.597 -21.435 1.00 89.25 179 ALA A O 1
ATOM 1473 N N . LEU A 1 180 ? -11.952 -4.358 -19.694 1.00 83.38 180 LEU A N 1
ATOM 1474 C CA . LEU A 1 180 ? -10.870 -3.685 -20.417 1.00 83.38 180 LEU A CA 1
ATOM 1475 C C . LEU A 1 180 ? -9.805 -4.653 -20.929 1.00 83.38 180 LEU A C 1
ATOM 1477 O O . LEU A 1 180 ? -9.274 -4.434 -22.006 1.00 83.38 180 LEU A O 1
ATOM 1481 N N . SER A 1 181 ? -9.524 -5.730 -20.195 1.00 79.94 181 SER A N 1
ATOM 1482 C CA . SER A 1 181 ? -8.612 -6.778 -20.663 1.00 79.94 181 SER A CA 1
ATOM 1483 C C . SER A 1 181 ? -9.213 -7.678 -21.745 1.00 79.94 181 SER A C 1
ATOM 1485 O O . SER A 1 181 ? -8.459 -8.423 -22.368 1.00 79.94 181 SER A O 1
ATOM 1487 N N . LEU A 1 182 ? -10.539 -7.682 -21.915 1.00 75.62 182 LEU A N 1
ATOM 1488 C CA . LEU A 1 182 ? -11.251 -8.451 -22.941 1.00 75.62 182 LEU A CA 1
ATOM 1489 C C . LEU A 1 182 ? -11.584 -7.608 -24.175 1.00 75.62 182 LEU A C 1
ATOM 1491 O O . LEU A 1 182 ? -11.744 -8.158 -25.256 1.00 75.62 182 LEU A O 1
ATOM 1495 N N . THR A 1 183 ? -11.738 -6.293 -24.019 1.00 68.81 183 THR A N 1
ATOM 1496 C CA . THR A 1 183 ? -11.907 -5.365 -25.134 1.00 68.81 183 THR A CA 1
ATOM 1497 C C . THR A 1 183 ? -10.533 -5.029 -25.688 1.00 68.81 183 THR A C 1
ATOM 1499 O O . THR A 1 183 ? -9.752 -4.393 -24.990 1.00 68.81 183 THR A O 1
ATOM 1502 N N . ASP A 1 184 ? -10.271 -5.451 -26.919 1.00 49.47 184 ASP A N 1
ATOM 1503 C CA . ASP A 1 184 ? -9.090 -5.273 -27.777 1.00 49.47 184 ASP A CA 1
ATOM 1504 C C . ASP A 1 184 ? -8.462 -3.852 -27.841 1.00 49.47 184 ASP A C 1
ATOM 1506 O O . ASP A 1 184 ? -8.223 -3.320 -28.922 1.00 49.47 184 ASP A O 1
ATOM 1510 N N . PHE A 1 185 ? -8.133 -3.206 -26.720 1.00 50.38 185 PHE A N 1
ATOM 1511 C CA . PHE A 1 185 ? -7.208 -2.064 -26.711 1.00 50.38 185 PHE A CA 1
ATOM 1512 C C . PHE A 1 185 ? -5.741 -2.518 -26.838 1.00 50.38 185 PHE A C 1
ATOM 1514 O O . PHE A 1 185 ? -4.880 -1.691 -27.127 1.00 50.38 185 PHE A O 1
ATOM 1521 N N . ASN A 1 186 ? -5.485 -3.824 -26.683 1.00 50.28 186 ASN A N 1
ATOM 1522 C CA . ASN A 1 186 ? -4.389 -4.599 -27.276 1.00 50.28 186 ASN A CA 1
ATOM 1523 C C . ASN A 1 186 ? -4.653 -6.092 -26.994 1.00 50.28 186 ASN A C 1
ATOM 1525 O O . ASN A 1 186 ? -4.246 -6.617 -25.954 1.00 50.28 186 ASN A O 1
ATOM 1529 N N . PRO A 1 187 ? -5.392 -6.804 -27.862 1.00 42.78 187 PRO A N 1
ATOM 1530 C CA . PRO A 1 187 ? -5.713 -8.190 -27.592 1.00 42.78 187 PRO A CA 1
ATOM 1531 C C . PRO A 1 187 ? -4.457 -9.011 -27.774 1.00 42.78 187 PRO A C 1
ATOM 1533 O O . PRO A 1 187 ? -3.917 -9.070 -28.872 1.00 42.78 187 PRO A O 1
ATOM 1536 N N . LEU A 1 188 ? -4.030 -9.673 -26.703 1.00 44.97 188 LEU A N 1
ATOM 1537 C CA . LEU A 1 188 ? -2.936 -10.635 -26.730 1.00 44.97 188 LEU A CA 1
ATOM 1538 C C . LEU A 1 188 ? -1.616 -9.949 -27.090 1.00 44.97 188 LEU A C 1
ATOM 1540 O O . LEU A 1 188 ? -1.285 -9.740 -28.256 1.00 44.97 188 LEU A O 1
ATOM 1544 N N . ILE A 1 189 ? -0.810 -9.646 -26.072 1.00 48.72 189 ILE A N 1
ATOM 1545 C CA . ILE A 1 189 ? 0.569 -9.251 -26.337 1.00 48.72 189 ILE A CA 1
ATOM 1546 C C . ILE A 1 189 ? 1.291 -10.473 -26.920 1.00 48.72 189 ILE A C 1
ATOM 1548 O O . ILE A 1 189 ? 1.706 -11.378 -26.202 1.00 48.72 189 ILE A O 1
ATOM 1552 N N . THR A 1 190 ? 1.355 -10.523 -28.246 1.00 46.44 190 THR A N 1
ATOM 1553 C CA . THR A 1 190 ? 2.143 -11.470 -29.033 1.00 46.44 190 THR A CA 1
ATOM 1554 C C . THR A 1 190 ? 3.623 -11.112 -28.906 1.00 46.44 190 THR A C 1
ATOM 1556 O O . THR A 1 190 ? 3.964 -9.976 -28.570 1.00 46.44 190 THR A O 1
ATOM 1559 N N . SER A 1 191 ? 4.525 -12.058 -29.183 1.00 46.53 191 SER A N 1
ATOM 1560 C CA . SER A 1 191 ? 5.983 -11.854 -29.100 1.00 46.53 191 SER A CA 1
ATOM 1561 C C . SER A 1 191 ? 6.490 -10.627 -29.872 1.00 46.53 191 SER A C 1
ATOM 1563 O O . SER A 1 191 ? 7.483 -10.029 -29.471 1.00 46.53 191 SER A O 1
ATOM 1565 N N . ASP A 1 192 ? 5.783 -10.210 -30.926 1.00 44.94 192 ASP A N 1
ATOM 1566 C CA . ASP A 1 192 ? 6.149 -9.057 -31.760 1.00 44.94 192 ASP A CA 1
ATOM 1567 C C . ASP A 1 192 ? 5.757 -7.705 -31.128 1.00 44.94 192 ASP A C 1
ATOM 1569 O O . ASP A 1 192 ? 6.412 -6.685 -31.358 1.00 44.94 192 ASP A O 1
ATOM 1573 N N . PHE A 1 193 ? 4.727 -7.694 -30.275 1.00 47.00 193 PHE A N 1
ATOM 1574 C CA . PHE A 1 193 ? 4.325 -6.541 -29.456 1.00 47.00 193 PHE A CA 1
ATOM 1575 C C . PHE A 1 193 ? 4.991 -6.563 -28.069 1.00 47.00 193 PHE A C 1
ATOM 1577 O O . PHE A 1 193 ? 5.131 -5.522 -27.422 1.00 47.00 193 PHE A O 1
ATOM 1584 N N . TYR A 1 194 ? 5.474 -7.730 -27.639 1.00 53.78 194 TYR A N 1
ATOM 1585 C CA . TYR A 1 194 ? 6.213 -7.961 -26.402 1.00 53.78 194 TYR A CA 1
ATOM 1586 C C . TYR A 1 194 ? 7.707 -7.678 -26.587 1.00 53.78 194 TYR A C 1
ATOM 1588 O O . TYR A 1 194 ? 8.555 -8.546 -26.405 1.00 53.78 194 TYR A O 1
ATOM 1596 N N . ASN A 1 195 ? 8.064 -6.450 -26.963 1.00 52.72 195 ASN A N 1
ATOM 1597 C CA . ASN A 1 195 ? 9.468 -6.059 -26.919 1.00 52.72 195 ASN A CA 1
ATOM 1598 C C . ASN A 1 195 ? 9.811 -5.598 -25.488 1.00 52.72 195 ASN A C 1
ATOM 1600 O O . ASN A 1 195 ? 9.388 -4.500 -25.118 1.00 52.72 195 ASN A O 1
ATOM 1604 N N . PRO A 1 196 ? 10.586 -6.354 -24.685 1.00 52.75 196 PRO A N 1
ATOM 1605 C CA . PRO A 1 196 ? 11.009 -5.921 -23.350 1.00 52.75 196 PRO A CA 1
ATOM 1606 C C . PRO A 1 196 ? 11.840 -4.624 -23.374 1.00 52.75 196 PRO A C 1
ATOM 1608 O O . PRO A 1 196 ? 11.929 -3.938 -22.362 1.00 52.75 196 PRO A O 1
ATOM 1611 N N . LEU A 1 197 ? 12.375 -4.215 -24.532 1.00 48.50 197 LEU A N 1
ATOM 1612 C CA . LEU A 1 197 ? 12.992 -2.895 -24.724 1.00 48.50 197 LEU A CA 1
ATOM 1613 C C . LEU A 1 197 ? 11.956 -1.759 -24.845 1.00 48.50 197 LEU A C 1
ATOM 1615 O O . LEU A 1 197 ? 12.263 -0.623 -24.488 1.00 48.50 197 LEU A O 1
ATOM 1619 N N . LYS A 1 198 ? 10.740 -2.040 -25.340 1.00 45.25 198 LYS A N 1
ATOM 1620 C CA . LYS A 1 198 ? 9.616 -1.078 -25.413 1.00 45.25 198 LYS A CA 1
ATOM 1621 C C . LYS A 1 198 ? 8.744 -1.108 -24.156 1.00 45.25 198 LYS A C 1
ATOM 1623 O O . LYS A 1 198 ? 8.247 -0.068 -23.735 1.00 45.25 198 LYS A O 1
ATOM 1628 N N . TYR A 1 199 ? 8.601 -2.278 -23.534 1.00 50.84 199 TYR A N 1
ATOM 1629 C CA . TYR A 1 199 ? 7.833 -2.487 -22.309 1.00 50.84 199 TYR A CA 1
ATOM 1630 C C . TYR A 1 199 ? 8.684 -3.169 -21.222 1.00 50.84 199 TYR A C 1
ATOM 1632 O O . TYR A 1 199 ? 8.374 -4.284 -20.806 1.00 50.84 199 TYR A O 1
ATOM 1640 N N . PRO A 1 200 ? 9.721 -2.494 -20.690 1.00 50.47 200 PRO A N 1
ATOM 1641 C CA . PRO A 1 200 ? 10.587 -3.048 -19.638 1.00 50.47 200 PRO A CA 1
ATOM 1642 C C . PRO A 1 200 ? 9.849 -3.313 -18.309 1.00 50.47 200 PRO A C 1
ATOM 1644 O O . PRO A 1 200 ? 10.392 -3.899 -17.385 1.00 50.47 200 PRO A O 1
ATOM 1647 N N . PHE A 1 201 ? 8.587 -2.890 -18.218 1.00 52.28 201 PHE A N 1
ATOM 1648 C CA . PHE A 1 201 ? 7.652 -3.060 -17.104 1.00 52.28 201 PHE A CA 1
ATOM 1649 C C . PHE A 1 201 ? 7.172 -4.510 -16.904 1.00 52.28 201 PHE A C 1
ATOM 1651 O O . PHE A 1 201 ? 6.443 -4.775 -15.946 1.00 52.28 201 PHE A O 1
ATOM 1658 N N . ILE A 1 202 ? 7.513 -5.414 -17.829 1.00 53.88 202 ILE A N 1
ATOM 1659 C CA . ILE A 1 202 ? 6.983 -6.778 -17.913 1.00 53.88 202 ILE A CA 1
ATOM 1660 C C . ILE A 1 202 ? 8.095 -7.827 -17.727 1.00 53.88 202 ILE A C 1
ATOM 1662 O O . ILE A 1 202 ? 8.233 -8.774 -18.494 1.00 53.88 202 ILE A O 1
ATOM 1666 N N . ASP A 1 203 ? 8.895 -7.682 -16.672 1.00 52.53 203 ASP A N 1
ATOM 1667 C CA . ASP A 1 203 ? 10.042 -8.560 -16.379 1.00 52.53 203 ASP A CA 1
ATOM 1668 C C . ASP A 1 203 ? 9.645 -9.899 -15.704 1.00 52.53 203 ASP A C 1
ATOM 1670 O O . ASP A 1 203 ? 10.397 -10.507 -14.947 1.00 52.53 203 ASP A O 1
ATOM 1674 N N . ALA A 1 204 ? 8.417 -10.373 -15.948 1.00 52.97 204 ALA A N 1
ATOM 1675 C CA . ALA A 1 204 ? 7.940 -11.684 -15.489 1.00 52.97 204 ALA A CA 1
ATOM 1676 C C . ALA A 1 204 ? 8.161 -12.791 -16.536 1.00 52.97 204 ALA A C 1
ATOM 1678 O O . ALA A 1 204 ? 8.086 -13.977 -16.216 1.00 52.97 204 ALA A O 1
ATOM 1679 N N . HIS A 1 205 ? 8.449 -12.412 -17.784 1.00 51.88 205 HIS A N 1
ATOM 1680 C CA . HIS A 1 205 ? 8.635 -13.333 -18.902 1.00 51.88 205 HIS A CA 1
ATOM 1681 C C . HIS A 1 205 ? 9.749 -14.372 -18.690 1.00 51.88 205 HIS A C 1
ATOM 1683 O O . HIS A 1 205 ? 9.464 -15.558 -18.859 1.00 51.88 205 HIS A O 1
ATOM 1689 N N . PRO A 1 206 ? 10.978 -14.012 -18.259 1.00 54.34 206 PRO A N 1
ATOM 1690 C CA . PRO A 1 206 ? 12.020 -15.017 -18.033 1.00 54.34 206 PRO A CA 1
ATOM 1691 C C . PRO A 1 206 ? 11.679 -15.969 -16.874 1.00 54.34 206 PRO A C 1
ATOM 1693 O O . PRO A 1 206 ? 12.059 -17.137 -16.901 1.00 54.34 206 PRO A O 1
ATOM 1696 N N . ILE A 1 207 ? 10.906 -15.512 -15.879 1.00 54.75 207 ILE A N 1
ATOM 1697 C CA . ILE A 1 207 ? 10.445 -16.348 -14.757 1.00 54.75 207 ILE A CA 1
ATOM 1698 C C . ILE A 1 207 ? 9.408 -17.374 -15.233 1.00 54.75 207 ILE A C 1
ATOM 1700 O O . ILE A 1 207 ? 9.446 -18.525 -14.800 1.00 54.75 207 ILE A O 1
ATOM 1704 N N . LEU A 1 208 ? 8.507 -16.977 -16.138 1.00 53.31 208 LEU A N 1
ATOM 1705 C CA . LEU A 1 208 ? 7.508 -17.865 -16.741 1.00 53.31 208 LEU A CA 1
ATOM 1706 C C . LEU A 1 208 ? 8.132 -18.856 -17.735 1.00 53.31 208 LEU A C 1
ATOM 1708 O O . LEU A 1 208 ? 7.704 -20.004 -17.790 1.00 53.31 208 LEU A O 1
ATOM 1712 N N . GLN A 1 209 ? 9.162 -18.445 -18.482 1.00 54.12 209 GLN A N 1
ATOM 1713 C CA . GLN A 1 209 ? 9.870 -19.315 -19.429 1.00 54.12 209 GLN A CA 1
ATOM 1714 C C . GLN A 1 209 ? 10.772 -20.359 -18.755 1.00 54.12 209 GLN A C 1
ATOM 1716 O O . GLN A 1 209 ? 10.983 -21.425 -19.323 1.00 54.12 209 GLN A O 1
ATOM 1721 N N . ASN A 1 210 ? 11.257 -20.093 -17.538 1.00 54.19 210 ASN A N 1
ATOM 1722 C CA . ASN A 1 210 ? 12.076 -21.031 -16.760 1.00 54.19 210 ASN A CA 1
ATOM 1723 C C . ASN A 1 210 ? 11.251 -22.075 -15.976 1.00 54.19 210 ASN A C 1
ATOM 1725 O O . ASN A 1 210 ? 11.794 -22.796 -15.139 1.00 54.19 210 ASN A O 1
ATOM 1729 N N . GLN A 1 211 ? 9.936 -22.156 -16.199 1.00 56.75 211 GLN A N 1
ATOM 1730 C CA . GLN A 1 211 ? 9.080 -23.172 -15.586 1.00 56.75 211 GLN A CA 1
ATOM 1731 C C . GLN A 1 211 ? 9.095 -24.439 -16.450 1.00 56.75 211 GLN A C 1
ATOM 1733 O O . GLN A 1 211 ? 8.597 -24.429 -17.572 1.00 56.75 211 GLN A O 1
ATOM 1738 N N . GLU A 1 212 ? 9.585 -25.558 -15.910 1.00 56.97 212 GLU A N 1
ATOM 1739 C CA . GLU A 1 212 ? 9.641 -26.850 -16.623 1.00 56.97 212 GLU A CA 1
ATOM 1740 C C . GLU A 1 212 ? 8.260 -27.396 -17.052 1.00 56.97 212 GLU A C 1
ATOM 1742 O O . GLU A 1 212 ? 8.189 -28.329 -17.847 1.00 56.97 212 GLU A O 1
ATOM 1747 N N . PHE A 1 213 ? 7.152 -26.835 -16.544 1.00 52.12 213 PHE A N 1
ATOM 1748 C CA . PHE A 1 213 ? 5.845 -27.495 -16.584 1.00 52.12 213 PHE A CA 1
ATOM 1749 C C . PHE A 1 213 ? 4.825 -26.996 -17.614 1.00 52.12 213 PHE A C 1
ATOM 1751 O O . PHE A 1 213 ? 3.874 -27.736 -17.841 1.00 52.12 213 PHE A O 1
ATOM 1758 N N . GLN A 1 214 ? 4.976 -25.832 -18.262 1.00 50.88 214 GLN A N 1
ATOM 1759 C CA . GLN A 1 214 ? 4.153 -25.443 -19.428 1.00 50.88 214 GLN A CA 1
ATOM 1760 C C . GLN A 1 214 ? 4.536 -24.053 -19.954 1.00 50.88 214 GLN A C 1
ATOM 1762 O O . GLN A 1 214 ? 4.528 -23.075 -19.209 1.00 50.88 214 GLN A O 1
ATOM 1767 N N . TYR A 1 215 ? 4.786 -23.947 -21.261 1.00 50.62 215 TYR A N 1
ATOM 1768 C CA . TYR A 1 215 ? 4.855 -22.660 -21.951 1.00 50.62 215 TYR A CA 1
ATOM 1769 C C . TYR A 1 215 ? 3.443 -22.066 -22.044 1.00 50.62 215 TYR A C 1
ATOM 1771 O O . TYR A 1 215 ? 2.556 -22.675 -22.644 1.00 50.62 215 TYR A O 1
ATOM 1779 N N . ILE A 1 216 ? 3.225 -20.895 -21.441 1.00 56.09 216 ILE A N 1
ATOM 1780 C CA . ILE A 1 216 ? 1.961 -20.155 -21.538 1.00 56.09 216 ILE A CA 1
ATOM 1781 C C . ILE A 1 216 ? 2.138 -19.079 -22.624 1.00 56.09 216 ILE A C 1
ATOM 1783 O O . ILE A 1 216 ? 2.780 -18.064 -22.356 1.00 56.09 216 ILE A O 1
ATOM 1787 N N . PRO A 1 217 ? 1.591 -19.268 -23.842 1.00 50.03 217 PRO A N 1
ATOM 1788 C CA . PRO A 1 217 ? 1.803 -18.348 -24.965 1.00 50.03 217 PRO A CA 1
ATOM 1789 C C . PRO A 1 217 ? 1.121 -16.983 -24.794 1.00 50.03 217 PRO A C 1
ATOM 1791 O O . PRO A 1 217 ? 1.467 -16.040 -25.499 1.00 50.03 217 PRO A O 1
ATOM 1794 N N . TYR A 1 218 ? 0.151 -16.862 -23.880 1.00 59.97 218 TYR A N 1
ATOM 1795 C CA . TYR A 1 218 ? -0.677 -15.665 -23.731 1.00 59.97 218 TYR A CA 1
ATOM 1796 C C . TYR A 1 218 ? -0.873 -15.295 -22.260 1.00 59.97 218 TYR A C 1
ATOM 1798 O O . TYR A 1 218 ? -1.315 -16.120 -21.461 1.00 59.97 218 TYR A O 1
ATOM 1806 N N . MET A 1 219 ? -0.609 -14.033 -21.910 1.00 66.12 219 MET A N 1
ATOM 1807 C CA . MET A 1 219 ? -0.849 -13.495 -20.570 1.00 66.12 219 MET A CA 1
ATOM 1808 C C . MET A 1 219 ? -1.907 -12.382 -20.636 1.00 66.12 219 MET A C 1
ATOM 1810 O O . MET A 1 219 ? -1.667 -11.365 -21.289 1.00 66.12 219 MET A O 1
ATOM 1814 N N . PRO A 1 220 ? -3.074 -12.550 -19.984 1.00 71.94 220 PRO A N 1
ATOM 1815 C CA . PRO A 1 220 ? -4.098 -11.509 -19.912 1.00 71.94 220 PRO A CA 1
ATOM 1816 C C . PRO A 1 220 ? -3.549 -10.190 -19.355 1.00 71.94 220 PRO A C 1
ATOM 1818 O O . PRO A 1 220 ? -2.789 -10.203 -18.384 1.00 71.94 220 PRO A O 1
ATOM 1821 N N . GLU A 1 221 ? -3.989 -9.045 -19.889 1.00 71.94 221 GLU A N 1
ATOM 1822 C CA . GLU A 1 221 ? -3.517 -7.724 -19.444 1.00 71.94 221 GLU A CA 1
ATOM 1823 C C . GLU A 1 221 ? -3.783 -7.449 -17.961 1.00 71.94 221 GLU A C 1
ATOM 1825 O O . GLU A 1 221 ? -3.007 -6.736 -17.323 1.00 71.94 221 GLU A O 1
ATOM 1830 N N . ILE A 1 222 ? -4.834 -8.046 -17.386 1.00 78.12 222 ILE A N 1
ATOM 1831 C CA . ILE A 1 222 ? -5.108 -7.984 -15.940 1.00 78.12 222 ILE A CA 1
ATOM 1832 C C . ILE A 1 222 ? -3.994 -8.576 -15.072 1.00 78.12 222 ILE A C 1
ATOM 1834 O O . ILE A 1 222 ? -3.963 -8.285 -13.880 1.00 78.12 222 ILE A O 1
ATOM 1838 N N . LEU A 1 223 ? -3.122 -9.423 -15.624 1.00 76.25 223 LEU A N 1
ATOM 1839 C CA . LEU A 1 223 ? -1.977 -9.994 -14.915 1.00 76.25 223 LEU A CA 1
ATOM 1840 C C . LEU A 1 223 ? -0.691 -9.197 -15.172 1.00 76.25 223 LEU A C 1
ATOM 1842 O O . LEU A 1 223 ? 0.292 -9.379 -14.456 1.00 76.25 223 LEU A O 1
ATOM 1846 N N . LEU A 1 224 ? -0.689 -8.308 -16.167 1.00 71.94 224 LEU A N 1
ATOM 1847 C CA . LEU A 1 224 ? 0.479 -7.530 -16.556 1.00 71.94 224 LEU A CA 1
ATOM 1848 C C . LEU A 1 224 ? 0.598 -6.275 -15.696 1.00 71.94 224 LEU A C 1
ATOM 1850 O O . LEU A 1 224 ? -0.179 -5.325 -15.818 1.00 71.94 224 LEU A O 1
ATOM 1854 N N . SER A 1 225 ? 1.605 -6.255 -14.826 1.00 70.94 225 SER A N 1
ATOM 1855 C CA . SER A 1 225 ? 1.854 -5.123 -13.942 1.00 70.94 225 SER A CA 1
ATOM 1856 C C . SER A 1 225 ? 2.023 -3.818 -14.721 1.00 70.94 225 SER A C 1
ATOM 1858 O O . SER A 1 225 ? 2.863 -3.688 -15.607 1.00 70.94 225 SER A O 1
ATOM 1860 N N . GLY A 1 226 ? 1.233 -2.812 -14.344 1.00 67.19 226 GLY A N 1
ATOM 1861 C CA . GLY A 1 226 ? 1.332 -1.467 -14.904 1.00 67.19 226 GLY A CA 1
ATOM 1862 C C . GLY A 1 226 ? 0.494 -1.209 -16.161 1.00 67.19 226 GLY A C 1
ATOM 1863 O O . GLY A 1 226 ? 0.680 -0.156 -16.772 1.00 67.19 226 GLY A O 1
ATOM 1864 N N . THR A 1 227 ? -0.418 -2.107 -16.540 1.00 74.75 227 THR A N 1
ATOM 1865 C CA . THR A 1 227 ? -1.522 -1.801 -17.471 1.00 74.75 227 THR A CA 1
ATOM 1866 C C . THR A 1 227 ? -2.693 -1.143 -16.727 1.00 74.75 227 THR A C 1
ATOM 1868 O O . THR A 1 227 ? -2.829 -1.277 -15.505 1.00 74.75 227 THR A O 1
ATOM 1871 N N . VAL A 1 228 ? -3.573 -0.433 -17.447 1.00 78.62 228 VAL A N 1
ATOM 1872 C CA . VAL A 1 228 ? -4.812 0.126 -16.861 1.00 78.62 228 VAL A CA 1
ATOM 1873 C C . VAL A 1 228 ? -5.691 -0.995 -16.305 1.00 78.62 228 VAL A C 1
ATOM 1875 O O . VAL A 1 228 ? -6.206 -0.877 -15.192 1.00 78.62 228 VAL A O 1
ATOM 1878 N N . ALA A 1 229 ? -5.814 -2.096 -17.055 1.00 83.31 229 ALA A N 1
ATOM 1879 C CA . ALA A 1 229 ? -6.597 -3.265 -16.677 1.00 83.31 229 ALA A CA 1
ATOM 1880 C C . ALA A 1 229 ? -6.111 -3.872 -15.352 1.00 83.31 229 ALA A C 1
ATOM 1882 O O . ALA A 1 229 ? -6.915 -4.059 -14.438 1.00 83.31 229 ALA A O 1
ATOM 1883 N N . TYR A 1 230 ? -4.797 -4.083 -15.196 1.00 83.12 230 TYR A N 1
ATOM 1884 C CA . TYR A 1 230 ? -4.193 -4.558 -13.948 1.00 83.12 230 TYR A CA 1
ATOM 1885 C C . TYR A 1 230 ? -4.458 -3.604 -12.780 1.00 83.12 230 TYR A C 1
ATOM 1887 O O . TYR A 1 230 ? -4.830 -4.037 -11.687 1.00 83.12 230 TYR A O 1
ATOM 1895 N N . ILE A 1 231 ? -4.296 -2.291 -12.978 1.00 81.75 231 ILE A N 1
ATOM 1896 C CA . ILE A 1 231 ? -4.496 -1.319 -11.894 1.00 81.75 231 ILE A CA 1
ATOM 1897 C C . ILE A 1 231 ? -5.973 -1.282 -11.467 1.00 81.75 231 ILE A C 1
ATOM 1899 O O . ILE A 1 231 ? -6.254 -1.319 -10.272 1.00 81.75 231 ILE A O 1
ATOM 1903 N N . LEU A 1 232 ? -6.930 -1.273 -12.399 1.00 88.31 232 LEU A N 1
ATOM 1904 C CA . LEU A 1 232 ? -8.363 -1.308 -12.063 1.00 88.31 232 LEU A CA 1
ATOM 1905 C C . LEU A 1 232 ? -8.763 -2.621 -11.394 1.00 88.31 232 LEU A C 1
ATOM 1907 O O . LEU A 1 232 ? -9.461 -2.602 -10.378 1.00 88.31 232 LEU A O 1
ATOM 1911 N N . PHE A 1 233 ? -8.283 -3.748 -11.925 1.00 90.50 233 PHE A N 1
ATOM 1912 C CA . PHE A 1 233 ? -8.521 -5.066 -11.351 1.00 90.50 233 PHE A CA 1
ATOM 1913 C C . PHE A 1 233 ? -7.995 -5.145 -9.916 1.00 90.50 233 PHE A C 1
ATOM 1915 O O . PHE A 1 233 ? -8.727 -5.532 -9.005 1.00 90.50 233 PHE A O 1
ATOM 1922 N N . THR A 1 234 ? -6.752 -4.710 -9.688 1.00 87.81 234 THR A N 1
ATOM 1923 C CA . THR A 1 234 ? -6.152 -4.707 -8.351 1.00 87.81 234 THR A CA 1
ATOM 1924 C C . THR A 1 234 ? -6.886 -3.756 -7.412 1.00 87.81 234 THR A C 1
ATOM 1926 O O . THR A 1 234 ? -7.271 -4.190 -6.333 1.00 87.81 234 THR A O 1
ATOM 1929 N N . VAL A 1 235 ? -7.179 -2.509 -7.801 1.00 88.94 235 VAL A N 1
ATOM 1930 C CA . VAL A 1 235 ? -7.993 -1.572 -6.994 1.00 88.94 235 VAL A CA 1
ATOM 1931 C C . VAL A 1 235 ? -9.337 -2.203 -6.611 1.00 88.94 235 VAL A C 1
ATOM 1933 O O . VAL A 1 235 ? -9.717 -2.178 -5.438 1.00 88.94 235 VAL A O 1
ATOM 1936 N N . GLY A 1 236 ? -10.037 -2.811 -7.572 1.00 92.94 236 GLY A N 1
ATOM 1937 C CA . GLY A 1 236 ? -11.303 -3.505 -7.338 1.00 92.94 236 GLY A CA 1
ATOM 1938 C C . GLY A 1 236 ? -11.165 -4.641 -6.330 1.00 92.94 236 GLY A C 1
ATOM 1939 O O . GLY A 1 236 ? -11.901 -4.683 -5.342 1.00 92.94 236 GLY A O 1
ATOM 1940 N N . LEU A 1 237 ? -10.168 -5.508 -6.514 1.00 93.69 237 LEU A N 1
ATOM 1941 C CA . LEU A 1 237 ? -9.856 -6.610 -5.603 1.00 93.69 237 LEU A CA 1
ATOM 1942 C C . LEU A 1 237 ? -9.550 -6.113 -4.181 1.00 93.69 237 LEU A C 1
ATOM 1944 O O . LEU A 1 237 ? -10.031 -6.699 -3.211 1.00 93.69 237 LEU A O 1
ATOM 1948 N N . LEU A 1 238 ? -8.816 -5.008 -4.036 1.00 91.69 238 LEU A N 1
ATOM 1949 C CA . LEU A 1 238 ? -8.514 -4.389 -2.740 1.00 91.69 238 LEU A CA 1
ATOM 1950 C C . LEU A 1 238 ? -9.777 -3.898 -2.027 1.00 91.69 238 LEU A C 1
ATOM 1952 O O . LEU A 1 238 ? -9.981 -4.195 -0.847 1.00 91.69 238 LEU A O 1
ATOM 1956 N N . ILE A 1 239 ? -10.643 -3.184 -2.747 1.00 92.50 239 ILE A N 1
ATOM 1957 C CA . ILE A 1 239 ? -11.903 -2.655 -2.212 1.00 92.50 239 ILE A CA 1
ATOM 1958 C C . ILE A 1 239 ? -12.841 -3.802 -1.815 1.00 92.50 239 ILE A C 1
ATOM 1960 O O . ILE A 1 239 ? -13.423 -3.763 -0.729 1.00 92.50 239 ILE A O 1
ATOM 1964 N N . VAL A 1 240 ? -12.964 -4.839 -2.653 1.00 95.00 240 VAL A N 1
ATOM 1965 C CA . VAL A 1 240 ? -13.762 -6.037 -2.342 1.00 95.00 240 VAL A CA 1
ATOM 1966 C C . VAL A 1 240 ? -13.211 -6.738 -1.106 1.00 95.00 240 VAL A C 1
ATOM 1968 O O . VAL A 1 240 ? -13.975 -7.027 -0.187 1.00 95.00 240 VAL A O 1
ATOM 1971 N N . THR A 1 241 ? -11.896 -6.955 -1.040 1.00 92.69 241 THR A N 1
ATOM 1972 C CA . THR A 1 241 ? -11.244 -7.612 0.103 1.00 92.69 241 THR A CA 1
ATOM 1973 C C . THR A 1 241 ? -11.535 -6.863 1.398 1.00 92.69 241 THR A C 1
ATOM 1975 O O . THR A 1 241 ? -11.961 -7.467 2.379 1.00 92.69 241 THR A O 1
ATOM 1978 N N . ILE A 1 242 ? -11.392 -5.537 1.405 1.00 89.62 242 ILE A N 1
ATOM 1979 C CA . ILE A 1 242 ? -11.690 -4.719 2.586 1.00 89.62 242 ILE A CA 1
ATOM 1980 C C . ILE A 1 242 ? -13.179 -4.738 2.924 1.00 89.62 242 ILE A C 1
ATOM 1982 O O . ILE A 1 242 ? -13.530 -4.909 4.090 1.00 89.62 242 ILE A O 1
ATOM 1986 N N . GLY A 1 243 ? -14.065 -4.635 1.932 1.00 90.94 243 GLY A N 1
ATOM 1987 C CA . GLY A 1 243 ? -15.508 -4.762 2.138 1.00 90.94 243 GLY A CA 1
ATOM 1988 C C . GLY A 1 243 ? -15.895 -6.096 2.784 1.00 90.94 243 GLY A C 1
ATOM 1989 O O . GLY A 1 243 ? -16.681 -6.113 3.731 1.00 90.94 243 GLY A O 1
ATOM 1990 N N . LEU A 1 244 ? -15.298 -7.203 2.329 1.00 91.88 244 LEU A N 1
ATOM 1991 C CA . LEU A 1 244 ? -15.497 -8.538 2.897 1.00 91.88 244 LEU A CA 1
ATOM 1992 C C . LEU A 1 244 ? -14.920 -8.653 4.310 1.00 91.88 244 LEU A C 1
ATOM 1994 O O . LEU A 1 244 ? -15.592 -9.186 5.189 1.00 91.88 244 LEU A O 1
ATOM 1998 N N . LEU A 1 245 ? -13.718 -8.130 4.562 1.00 88.56 245 LEU A N 1
ATOM 1999 C CA . LEU A 1 245 ? -13.116 -8.130 5.899 1.00 88.56 245 LEU A CA 1
ATOM 2000 C C . LEU A 1 245 ? -13.969 -7.342 6.898 1.00 88.56 245 LEU A C 1
ATOM 2002 O O . LEU A 1 245 ? -14.217 -7.829 8.001 1.00 88.56 245 LEU A O 1
ATOM 2006 N N . PHE A 1 246 ? -14.487 -6.175 6.504 1.00 86.56 246 PHE A N 1
ATOM 2007 C CA . PHE A 1 246 ? -15.415 -5.411 7.339 1.00 86.56 246 PHE A CA 1
ATOM 2008 C C . PHE A 1 246 ? -16.728 -6.156 7.564 1.00 86.56 246 PHE A C 1
ATOM 2010 O O . PHE A 1 246 ? -17.186 -6.234 8.703 1.00 86.56 246 PHE A O 1
ATOM 2017 N N . PHE A 1 247 ? -17.299 -6.761 6.520 1.00 88.75 247 PHE A N 1
ATOM 2018 C CA . PHE A 1 247 ? -18.491 -7.598 6.643 1.00 88.75 247 PHE A CA 1
ATOM 2019 C C . PHE A 1 247 ? -18.288 -8.747 7.634 1.00 88.75 247 PHE A C 1
ATOM 2021 O O . PHE A 1 247 ? -19.106 -8.940 8.531 1.00 88.75 247 PHE A O 1
ATOM 2028 N N . ILE A 1 248 ? -17.176 -9.474 7.517 1.00 86.38 248 ILE A N 1
ATOM 2029 C CA . ILE A 1 248 ? -16.827 -10.570 8.421 1.00 86.38 248 ILE A CA 1
ATOM 2030 C C . ILE A 1 248 ? -16.647 -10.046 9.850 1.00 86.38 248 ILE A C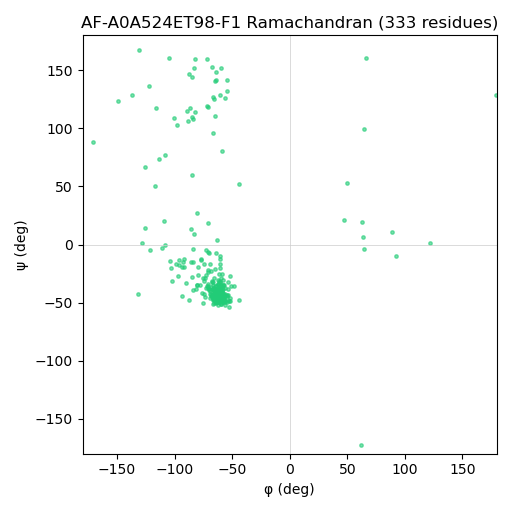 1
ATOM 2032 O O . ILE A 1 248 ? -17.181 -10.657 10.773 1.00 86.38 248 ILE A O 1
ATOM 2036 N N . SER A 1 249 ? -15.942 -8.924 10.032 1.00 82.31 249 SER A N 1
ATOM 2037 C CA . SER A 1 249 ? -15.711 -8.329 11.356 1.00 82.31 249 SER A CA 1
ATOM 2038 C C . SER A 1 249 ? -17.005 -7.898 12.051 1.00 82.31 249 SER A C 1
ATOM 2040 O O . SER A 1 249 ? -17.117 -8.034 13.264 1.00 82.31 249 SER A O 1
ATOM 2042 N N . GLU A 1 250 ? -17.993 -7.434 11.284 1.00 81.12 250 GLU A N 1
ATOM 2043 C CA . GLU A 1 250 ? -19.272 -6.957 11.814 1.00 81.12 250 GLU A CA 1
ATOM 2044 C C . GLU A 1 250 ? -20.241 -8.113 12.105 1.00 81.12 250 GLU A C 1
ATOM 2046 O O . GLU A 1 250 ? -20.972 -8.096 13.092 1.00 81.12 250 GLU A O 1
ATOM 2051 N N . VAL A 1 251 ? -20.255 -9.143 11.252 1.00 72.38 251 VAL A N 1
ATOM 2052 C CA . VAL A 1 251 ? -21.162 -10.295 11.395 1.00 72.38 251 VAL A CA 1
ATOM 2053 C C . VAL A 1 251 ? -20.647 -11.305 12.424 1.00 72.38 251 VAL A C 1
ATOM 2055 O O . VAL A 1 251 ? -21.443 -11.926 13.128 1.00 72.38 251 VAL A O 1
ATOM 2058 N N . ARG A 1 252 ? -19.326 -11.500 12.534 1.00 63.78 252 ARG A N 1
ATOM 2059 C CA . ARG A 1 252 ? -18.710 -12.485 13.438 1.00 63.78 252 ARG A CA 1
ATOM 2060 C C . ARG A 1 252 ? -18.008 -11.790 14.605 1.00 63.78 252 ARG A C 1
ATOM 2062 O O . ARG A 1 252 ? -16.788 -11.764 14.677 1.00 63.78 252 ARG A O 1
ATOM 2069 N N . VAL A 1 253 ? -18.791 -11.336 15.582 1.00 57.69 253 VAL A N 1
ATOM 2070 C CA . VAL A 1 253 ? -18.330 -10.757 16.868 1.00 57.69 253 VAL A CA 1
ATOM 2071 C C . VAL A 1 253 ? -17.716 -11.814 17.819 1.00 57.69 253 VAL A C 1
ATOM 2073 O O . VAL A 1 253 ? -17.618 -11.606 19.021 1.00 57.69 253 VAL A O 1
ATOM 2076 N N . ARG A 1 254 ? -17.297 -12.993 17.337 1.00 57.66 254 ARG A N 1
ATOM 2077 C CA . ARG A 1 254 ? -16.658 -13.988 18.215 1.00 57.66 254 ARG A CA 1
ATOM 2078 C C . ARG A 1 254 ? -15.153 -13.759 18.245 1.00 57.66 254 ARG A C 1
ATOM 2080 O O . ARG A 1 254 ? -14.484 -13.967 17.233 1.00 57.66 254 ARG A O 1
ATOM 2087 N N . GLU A 1 255 ? -14.644 -13.388 19.420 1.00 67.62 255 GLU A N 1
ATOM 2088 C CA . GLU A 1 255 ? -13.219 -13.361 19.767 1.00 67.62 255 GLU A CA 1
ATOM 2089 C C . GLU A 1 255 ? -12.606 -14.760 19.603 1.00 67.62 255 GLU A C 1
ATOM 2091 O O . GLU A 1 255 ? -12.483 -15.547 20.539 1.00 67.62 255 GLU A O 1
ATOM 2096 N N . SER A 1 256 ? -12.273 -15.125 18.369 1.00 77.88 256 SER A N 1
ATOM 2097 C CA . SER A 1 256 ? -11.555 -16.360 18.090 1.00 77.88 256 SER A CA 1
ATOM 2098 C C . SER A 1 256 ? -10.056 -16.137 18.281 1.00 77.88 256 SER A C 1
ATOM 2100 O O . SER A 1 256 ? -9.532 -15.046 18.042 1.00 77.88 256 SER A O 1
ATOM 2102 N N . LYS A 1 257 ? -9.330 -17.201 18.641 1.00 82.81 257 LYS A N 1
ATOM 2103 C CA . LYS A 1 257 ? -7.858 -17.176 18.703 1.00 82.81 257 LYS A CA 1
ATOM 2104 C C . LYS A 1 257 ? -7.236 -16.696 17.382 1.00 82.81 257 LYS A C 1
ATOM 2106 O O . LYS A 1 257 ? -6.223 -16.007 17.405 1.00 82.81 257 LYS A O 1
ATOM 2111 N N . ILE A 1 258 ? -7.882 -16.997 16.251 1.00 80.81 258 ILE A N 1
ATOM 2112 C CA . ILE A 1 258 ? -7.461 -16.560 14.914 1.00 80.81 258 ILE A CA 1
ATOM 2113 C C . ILE A 1 258 ? -7.566 -15.035 14.779 1.00 80.81 258 ILE A C 1
ATOM 2115 O O . ILE A 1 258 ? -6.611 -14.404 14.337 1.00 80.81 258 ILE A O 1
ATOM 2119 N N . PHE A 1 259 ? -8.678 -14.424 15.204 1.00 81.06 259 PHE A N 1
ATOM 2120 C CA . PHE A 1 259 ? -8.825 -12.962 15.179 1.00 81.06 259 PHE A CA 1
ATOM 2121 C C . PHE A 1 259 ? -7.799 -12.262 16.070 1.00 81.06 259 PHE A C 1
ATOM 2123 O O . PHE A 1 259 ? -7.231 -11.250 15.663 1.00 81.06 259 PHE A O 1
ATOM 2130 N N . ASN A 1 260 ? -7.510 -12.821 17.247 1.00 83.25 260 ASN A N 1
ATOM 2131 C CA . ASN A 1 260 ? -6.472 -12.287 18.130 1.00 83.25 260 ASN A CA 1
ATOM 2132 C C . ASN A 1 260 ? -5.077 -12.394 17.498 1.00 83.25 260 ASN A C 1
ATOM 2134 O O . ASN A 1 260 ? -4.305 -11.439 17.566 1.00 83.25 260 ASN A O 1
ATOM 2138 N N . GLY A 1 261 ? -4.783 -13.505 16.815 1.00 85.06 261 GLY A N 1
ATOM 2139 C CA . GLY A 1 261 ? -3.568 -13.658 16.013 1.00 85.06 261 GLY A CA 1
ATOM 2140 C C . GLY A 1 261 ? -3.474 -12.612 14.900 1.00 85.06 261 GLY A C 1
ATOM 2141 O O . GLY A 1 261 ? -2.490 -11.886 14.822 1.00 85.06 261 GLY A O 1
ATOM 2142 N N . LEU A 1 262 ? -4.519 -12.453 14.084 1.00 84.44 262 LEU A N 1
ATOM 2143 C CA . LEU A 1 262 ? -4.548 -11.446 13.013 1.00 84.44 262 LEU A CA 1
ATOM 2144 C C . LEU A 1 262 ? -4.395 -10.018 13.548 1.00 84.44 262 LEU A C 1
ATOM 2146 O O . LEU A 1 262 ? -3.700 -9.208 12.940 1.00 84.44 262 LEU A O 1
ATOM 2150 N N . ARG A 1 263 ? -4.993 -9.707 14.703 1.00 84.94 263 ARG A N 1
ATOM 2151 C CA . ARG A 1 263 ? -4.825 -8.412 15.375 1.00 84.94 263 ARG A CA 1
ATOM 2152 C C . ARG A 1 263 ? -3.381 -8.192 15.824 1.00 84.94 263 ARG A C 1
ATOM 2154 O O . ARG A 1 263 ? -2.873 -7.082 15.685 1.00 84.94 263 ARG A O 1
ATOM 2161 N N . PHE A 1 264 ? -2.722 -9.237 16.325 1.00 89.31 264 PHE A N 1
ATOM 2162 C CA . PHE A 1 264 ? -1.304 -9.196 16.672 1.00 89.31 264 PHE A CA 1
ATOM 2163 C C . PHE A 1 264 ? -0.436 -8.923 15.436 1.00 89.31 264 PHE A C 1
ATOM 2165 O O . PHE A 1 264 ? 0.314 -7.952 15.432 1.00 89.31 264 PHE A O 1
ATOM 2172 N N . TYR A 1 265 ? -0.604 -9.692 14.356 1.00 89.62 265 TYR A N 1
ATOM 2173 C CA . TYR A 1 265 ? 0.108 -9.457 13.092 1.00 89.62 265 TYR A CA 1
ATOM 2174 C C . TYR A 1 265 ? -0.169 -8.062 12.514 1.00 89.62 265 TYR A C 1
ATOM 2176 O O . TYR A 1 265 ? 0.745 -7.413 12.015 1.00 89.62 265 TYR A O 1
ATOM 2184 N N . GLY A 1 266 ? -1.405 -7.568 12.623 1.00 85.62 266 GLY A N 1
ATOM 2185 C CA . GLY A 1 266 ? -1.769 -6.213 12.210 1.00 85.62 266 GLY A CA 1
A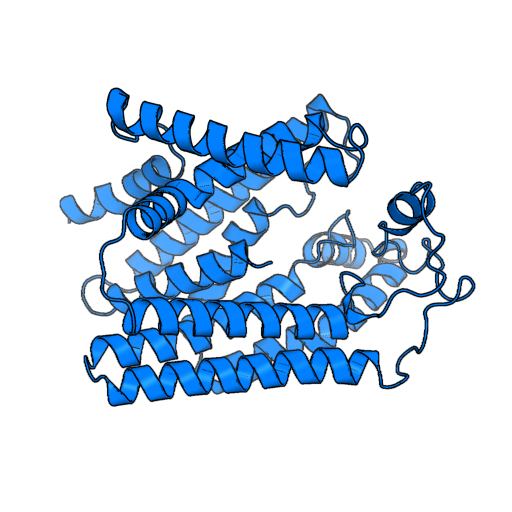TOM 2186 C C . GLY A 1 266 ? -1.001 -5.134 12.977 1.00 85.62 266 GLY A C 1
ATOM 2187 O O . GLY A 1 266 ? -0.482 -4.206 12.357 1.00 85.62 266 GLY A O 1
ATOM 2188 N N . ARG A 1 267 ? -0.862 -5.290 14.304 1.00 86.69 267 ARG A N 1
ATOM 2189 C CA . ARG A 1 267 ? -0.140 -4.343 15.174 1.00 86.69 267 ARG A CA 1
ATOM 2190 C C . ARG A 1 267 ? 1.334 -4.19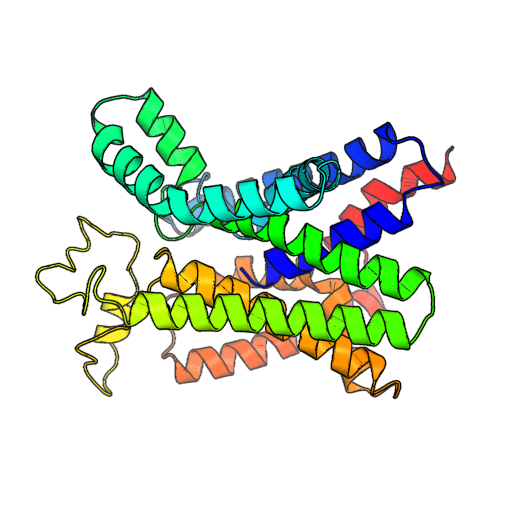1 14.800 1.00 86.69 267 ARG A C 1
ATOM 2192 O O . ARG A 1 267 ? 1.840 -3.088 14.930 1.00 86.69 267 ARG A O 1
ATOM 2199 N N . TYR A 1 268 ? 2.000 -5.255 14.352 1.00 90.69 268 TYR A N 1
ATOM 2200 C CA . TYR A 1 268 ? 3.429 -5.232 13.993 1.00 90.69 268 TYR A CA 1
ATOM 2201 C C . TYR A 1 268 ? 3.677 -5.341 12.486 1.00 90.69 268 TYR A C 1
ATOM 2203 O O . TYR A 1 268 ? 4.754 -5.754 12.050 1.00 90.69 268 TYR A O 1
ATOM 2211 N N . SER A 1 269 ? 2.666 -5.036 11.672 1.00 89.69 269 SER A N 1
ATOM 2212 C CA . SER A 1 269 ? 2.705 -5.281 10.230 1.00 89.69 269 SER A CA 1
ATOM 2213 C C . SER A 1 269 ? 3.829 -4.526 9.511 1.00 89.69 269 SER A C 1
ATOM 2215 O O . SER A 1 269 ? 4.401 -5.059 8.560 1.00 89.69 269 SER A O 1
ATOM 2217 N N . ILE A 1 270 ? 4.207 -3.334 9.982 1.00 88.06 270 ILE A N 1
ATOM 2218 C CA . ILE A 1 270 ? 5.287 -2.533 9.394 1.00 88.06 270 ILE A CA 1
ATOM 2219 C C . ILE A 1 270 ? 6.641 -3.150 9.742 1.00 88.06 270 ILE A C 1
ATOM 2221 O O . ILE A 1 270 ? 7.478 -3.303 8.854 1.00 88.06 270 ILE A O 1
ATOM 2225 N N . THR A 1 271 ? 6.855 -3.538 11.004 1.00 90.88 271 THR A N 1
ATOM 2226 C CA . THR A 1 271 ? 8.087 -4.235 11.411 1.00 90.88 271 THR A CA 1
ATOM 2227 C C . THR A 1 271 ? 8.236 -5.561 10.669 1.00 90.88 271 THR A C 1
ATOM 2229 O O . THR A 1 271 ? 9.316 -5.847 10.153 1.00 90.88 271 THR A O 1
ATOM 2232 N N . ILE A 1 272 ? 7.154 -6.338 10.546 1.00 89.88 272 ILE A N 1
ATOM 2233 C CA . ILE A 1 272 ? 7.144 -7.605 9.800 1.00 89.88 272 ILE A CA 1
ATOM 2234 C C . ILE A 1 272 ? 7.599 -7.392 8.360 1.00 89.88 272 ILE A C 1
ATOM 2236 O O . ILE A 1 272 ? 8.515 -8.067 7.893 1.00 89.88 272 ILE A O 1
ATOM 2240 N N . ILE A 1 273 ? 6.985 -6.432 7.669 1.00 86.44 273 ILE A N 1
ATOM 2241 C CA . ILE A 1 273 ? 7.289 -6.154 6.264 1.00 86.44 273 ILE A CA 1
ATOM 2242 C C . ILE A 1 273 ? 8.701 -5.613 6.103 1.00 86.44 273 ILE A C 1
ATOM 2244 O O . ILE A 1 273 ? 9.383 -5.991 5.157 1.00 86.44 273 ILE A O 1
ATOM 2248 N N . PHE A 1 274 ? 9.169 -4.766 7.017 1.00 86.31 274 PHE A N 1
ATOM 2249 C CA . PHE A 1 274 ? 10.528 -4.243 6.960 1.00 86.31 274 PHE A CA 1
ATOM 2250 C C . PHE A 1 274 ? 11.573 -5.354 7.074 1.00 86.31 274 PHE A C 1
ATOM 2252 O O . PHE A 1 274 ? 12.488 -5.423 6.256 1.00 86.31 274 PHE A O 1
ATOM 2259 N N . ILE A 1 275 ? 11.403 -6.257 8.044 1.00 88.44 275 ILE A N 1
ATOM 2260 C CA . ILE A 1 275 ? 12.274 -7.424 8.199 1.00 88.44 275 ILE A CA 1
ATOM 2261 C C . ILE A 1 275 ? 12.191 -8.285 6.932 1.00 88.44 275 ILE A C 1
ATOM 2263 O O . ILE A 1 275 ? 13.224 -8.581 6.339 1.00 88.44 275 ILE A O 1
ATOM 2267 N N . GLN A 1 276 ? 10.987 -8.598 6.445 1.00 85.31 276 GLN A N 1
ATOM 2268 C CA . GLN A 1 276 ? 10.809 -9.357 5.203 1.00 85.31 276 GLN A CA 1
ATOM 2269 C C . GLN A 1 276 ? 11.551 -8.727 4.018 1.00 85.31 276 GLN A C 1
ATOM 2271 O O . GLN A 1 276 ? 12.217 -9.437 3.270 1.00 85.31 276 GLN A O 1
ATOM 2276 N N . TYR A 1 277 ? 11.486 -7.404 3.866 1.00 79.12 277 TYR A N 1
ATOM 2277 C CA . TYR A 1 277 ? 12.187 -6.683 2.805 1.00 79.12 277 TYR A CA 1
ATOM 2278 C C . TYR A 1 277 ? 13.714 -6.767 2.940 1.00 79.12 277 TYR A C 1
ATOM 2280 O O . TYR A 1 277 ? 14.399 -6.864 1.925 1.00 79.12 277 TYR A O 1
ATOM 2288 N N . ILE A 1 278 ? 14.268 -6.769 4.155 1.00 81.62 278 ILE A N 1
ATOM 2289 C CA . ILE A 1 278 ? 15.716 -6.952 4.375 1.00 81.62 278 ILE A CA 1
ATOM 2290 C C . ILE A 1 278 ? 16.177 -8.345 3.938 1.00 81.62 278 ILE A C 1
ATOM 2292 O O . ILE A 1 278 ? 17.254 -8.479 3.366 1.00 81.62 278 ILE A O 1
ATOM 2296 N N . PHE A 1 279 ? 15.367 -9.373 4.192 1.00 79.88 279 PHE A N 1
ATOM 2297 C CA . PHE A 1 279 ? 15.716 -10.759 3.874 1.00 79.88 279 PHE A CA 1
ATOM 2298 C C . PHE A 1 279 ? 15.376 -11.164 2.435 1.00 79.88 279 PHE A C 1
ATOM 2300 O O . PHE A 1 279 ? 15.893 -12.173 1.961 1.00 79.88 279 PHE A O 1
ATOM 2307 N N . LEU A 1 280 ? 14.550 -10.387 1.727 1.00 74.62 280 LEU A N 1
ATOM 2308 C CA . LEU A 1 280 ? 14.110 -10.688 0.363 1.00 74.62 280 LEU A CA 1
ATOM 2309 C C . LEU A 1 280 ? 15.276 -10.993 -0.600 1.00 74.62 280 LEU A C 1
ATOM 2311 O O . LEU A 1 280 ? 15.193 -12.027 -1.262 1.00 74.62 280 LEU A O 1
ATOM 2315 N N . PRO A 1 281 ? 16.385 -10.219 -0.636 1.00 71.94 281 PRO A N 1
ATOM 2316 C CA . PRO A 1 281 ? 17.514 -10.494 -1.528 1.00 71.94 281 PRO A CA 1
ATOM 2317 C C . PRO A 1 281 ? 18.163 -11.871 -1.341 1.00 71.94 281 PRO A C 1
ATOM 2319 O O . PRO A 1 281 ? 18.737 -12.392 -2.290 1.00 71.94 281 PRO A O 1
ATOM 2322 N N . LEU A 1 282 ? 18.058 -12.486 -0.156 1.00 70.69 282 LEU A N 1
ATOM 2323 C CA . LEU A 1 282 ? 18.640 -13.811 0.093 1.00 70.69 282 LEU A CA 1
ATOM 2324 C C . LEU A 1 282 ? 17.933 -14.927 -0.681 1.00 70.69 282 LEU A C 1
ATOM 2326 O O . LEU A 1 282 ? 18.529 -15.974 -0.895 1.00 70.69 282 LEU A O 1
ATOM 2330 N N . PHE A 1 283 ? 16.677 -14.719 -1.081 1.00 70.06 283 PHE A N 1
ATOM 2331 C CA . PHE A 1 283 ? 15.834 -15.754 -1.687 1.00 70.06 283 PHE A CA 1
ATOM 2332 C C . PHE A 1 283 ? 15.539 -15.510 -3.173 1.00 70.06 283 PHE A C 1
ATOM 2334 O O . PHE A 1 283 ? 14.880 -16.330 -3.815 1.00 70.06 283 PHE A O 1
ATOM 2341 N N . VAL A 1 284 ? 16.007 -14.390 -3.731 1.00 65.25 284 VAL A N 1
ATOM 2342 C CA . VAL A 1 284 ? 15.777 -14.018 -5.133 1.00 65.25 284 VAL A CA 1
ATOM 2343 C C . VAL A 1 284 ? 16.485 -15.020 -6.057 1.00 65.25 284 VAL A C 1
ATOM 2345 O O . VAL A 1 284 ? 17.678 -15.268 -5.917 1.00 65.25 284 VAL A O 1
ATOM 2348 N N . TYR A 1 285 ? 15.727 -15.616 -6.983 1.00 65.31 285 TYR A N 1
ATOM 2349 C CA . TYR A 1 285 ? 16.163 -16.616 -7.977 1.00 65.31 285 TYR A CA 1
ATOM 2350 C C . TYR A 1 285 ? 16.690 -17.964 -7.449 1.00 65.31 285 TYR A C 1
ATOM 2352 O O . TYR A 1 285 ? 17.126 -18.788 -8.246 1.00 65.31 285 TYR A O 1
ATOM 2360 N N . GLN A 1 286 ? 16.623 -18.237 -6.143 1.00 75.00 286 GLN A N 1
ATOM 2361 C CA . GLN A 1 286 ? 17.138 -19.497 -5.578 1.00 75.00 286 GLN A CA 1
ATOM 2362 C C . GLN A 1 286 ? 16.082 -20.605 -5.450 1.00 75.00 286 GLN A C 1
ATOM 2364 O O . GLN A 1 286 ? 16.429 -21.773 -5.296 1.00 75.00 286 GLN A O 1
ATOM 2369 N N . LEU A 1 287 ? 14.793 -20.254 -5.471 1.00 76.50 287 LEU A N 1
ATOM 2370 C CA . LEU A 1 287 ? 13.700 -21.161 -5.118 1.00 76.50 287 LEU A CA 1
ATOM 2371 C C . LEU A 1 287 ? 12.711 -21.307 -6.283 1.00 76.50 287 LEU A C 1
ATOM 2373 O O . LEU A 1 287 ? 12.293 -20.315 -6.877 1.00 76.50 287 LEU A O 1
ATOM 2377 N N . ASN A 1 288 ? 12.269 -22.537 -6.563 1.00 81.44 288 ASN A N 1
ATOM 2378 C CA . ASN A 1 288 ? 11.094 -22.785 -7.410 1.00 81.44 288 ASN A CA 1
ATOM 2379 C C . ASN A 1 288 ? 9.834 -22.204 -6.728 1.00 81.44 288 ASN A C 1
ATOM 2381 O O . ASN A 1 288 ? 9.746 -22.220 -5.502 1.00 81.44 288 ASN A O 1
ATOM 2385 N N . ILE A 1 289 ? 8.843 -21.743 -7.501 1.00 75.69 289 ILE A N 1
ATOM 2386 C CA . ILE A 1 289 ? 7.555 -21.194 -7.035 1.00 75.69 289 ILE A CA 1
ATOM 2387 C C . ILE A 1 289 ? 6.913 -22.020 -5.911 1.00 75.69 289 ILE A C 1
ATOM 2389 O O . ILE A 1 289 ? 6.508 -21.445 -4.902 1.00 75.69 289 ILE A O 1
ATOM 2393 N N . LEU A 1 290 ? 6.822 -23.349 -6.040 1.00 80.62 290 LEU A N 1
ATOM 2394 C CA . LEU A 1 290 ? 6.184 -24.180 -5.005 1.00 80.62 290 LEU A CA 1
ATOM 2395 C C . LEU A 1 290 ? 6.941 -24.113 -3.672 1.00 80.62 290 LEU A C 1
ATOM 2397 O O . LEU A 1 290 ? 6.350 -23.881 -2.614 1.00 80.62 290 LEU A O 1
ATOM 2401 N N . LEU A 1 291 ? 8.265 -24.268 -3.735 1.00 83.00 291 LEU A N 1
ATOM 2402 C CA . LEU A 1 291 ? 9.146 -24.189 -2.574 1.00 83.00 291 LEU A CA 1
ATOM 2403 C C . LEU A 1 291 ? 9.146 -22.768 -1.985 1.00 83.00 291 LEU A C 1
ATOM 2405 O O . LEU A 1 291 ? 9.107 -22.601 -0.770 1.00 83.00 291 LEU A O 1
ATOM 2409 N N . PHE A 1 292 ? 9.117 -21.747 -2.842 1.00 80.88 292 PHE A N 1
ATOM 2410 C CA . PHE A 1 292 ? 9.024 -20.342 -2.465 1.00 80.88 292 PHE A CA 1
ATOM 2411 C C . PHE A 1 292 ? 7.747 -20.046 -1.674 1.00 80.88 292 PHE A C 1
ATOM 2413 O O . PHE A 1 292 ? 7.821 -19.393 -0.632 1.00 80.88 292 PHE A O 1
ATOM 2420 N N . VAL A 1 293 ? 6.586 -20.549 -2.111 1.00 84.00 293 VAL A N 1
ATOM 2421 C CA . VAL A 1 293 ? 5.315 -20.386 -1.381 1.00 84.00 293 VAL A CA 1
ATOM 2422 C C . VAL A 1 293 ? 5.398 -21.044 -0.004 1.00 84.00 293 VAL A C 1
ATOM 2424 O O . VAL A 1 293 ? 5.050 -20.415 0.998 1.00 84.00 293 VAL A O 1
ATOM 2427 N N . LEU A 1 294 ? 5.904 -22.278 0.070 1.00 88.06 294 LEU A N 1
ATOM 2428 C CA . LEU A 1 294 ? 6.036 -23.008 1.333 1.00 88.06 294 LEU A CA 1
ATOM 2429 C C . LEU A 1 294 ? 6.995 -22.307 2.307 1.00 88.06 294 LEU A C 1
ATOM 2431 O O . LEU A 1 294 ? 6.645 -22.091 3.470 1.00 88.06 294 LEU A O 1
ATOM 2435 N N . ILE A 1 295 ? 8.170 -21.892 1.827 1.00 87.50 295 ILE A N 1
ATOM 2436 C CA . ILE A 1 295 ? 9.161 -21.150 2.617 1.00 87.50 295 ILE A CA 1
ATOM 2437 C C . ILE A 1 295 ? 8.593 -19.803 3.063 1.00 87.50 295 ILE A C 1
ATOM 2439 O O . ILE A 1 295 ? 8.773 -19.431 4.218 1.00 87.50 295 ILE A O 1
ATOM 2443 N N . SER A 1 296 ? 7.851 -19.100 2.204 1.00 84.75 296 SER A N 1
ATOM 2444 C CA . SER A 1 296 ? 7.225 -17.819 2.552 1.00 84.75 296 SER A CA 1
ATOM 2445 C C . SER A 1 296 ? 6.215 -17.963 3.692 1.00 84.75 296 SER A C 1
ATOM 2447 O O . SER A 1 296 ? 6.208 -17.149 4.615 1.00 84.75 296 SER A O 1
ATOM 2449 N N . ILE A 1 297 ? 5.387 -19.014 3.678 1.00 87.69 297 ILE A N 1
ATOM 2450 C CA . ILE A 1 297 ? 4.435 -19.293 4.765 1.00 87.69 297 ILE A CA 1
ATOM 2451 C C . ILE A 1 297 ? 5.183 -19.588 6.069 1.00 87.69 297 ILE A C 1
ATOM 2453 O O . ILE A 1 297 ? 4.882 -18.985 7.102 1.00 87.69 297 ILE A O 1
ATOM 2457 N N . LEU A 1 298 ? 6.179 -20.478 6.024 1.00 90.50 298 LEU A N 1
ATOM 2458 C CA . LEU A 1 298 ? 6.986 -20.839 7.192 1.00 90.50 298 LEU A CA 1
ATOM 2459 C C . LEU A 1 298 ? 7.710 -19.614 7.770 1.00 90.50 298 LEU A C 1
ATOM 2461 O O . LEU A 1 298 ? 7.693 -19.390 8.980 1.00 90.50 298 LEU A O 1
ATOM 2465 N N . TYR A 1 299 ? 8.274 -18.783 6.897 1.00 88.94 299 TYR A N 1
ATOM 2466 C CA . TYR A 1 299 ? 8.942 -17.538 7.250 1.00 88.94 299 TYR A CA 1
ATOM 2467 C C . TYR A 1 299 ? 8.007 -16.570 7.986 1.00 88.94 299 TYR A C 1
ATOM 2469 O O . TYR A 1 299 ? 8.363 -16.075 9.052 1.00 88.94 299 TYR A O 1
ATOM 2477 N N . ILE A 1 300 ? 6.785 -16.347 7.486 1.00 89.12 300 ILE A N 1
ATOM 2478 C CA . ILE A 1 300 ? 5.792 -15.467 8.134 1.00 89.12 300 ILE A CA 1
ATOM 2479 C C . ILE A 1 300 ? 5.394 -15.993 9.524 1.00 89.12 300 ILE A C 1
ATOM 2481 O O . ILE A 1 300 ? 5.208 -15.207 10.462 1.00 89.12 300 ILE A O 1
ATOM 2485 N N . ILE A 1 301 ? 5.269 -17.314 9.681 1.00 90.38 301 ILE A N 1
ATOM 2486 C CA . ILE A 1 301 ? 4.955 -17.943 10.972 1.00 90.38 301 ILE A CA 1
ATOM 2487 C C . ILE A 1 301 ? 6.108 -17.733 11.960 1.00 90.38 301 ILE A C 1
ATOM 2489 O O . ILE A 1 301 ? 5.881 -17.244 13.069 1.00 90.38 301 ILE A O 1
ATOM 2493 N N . ILE A 1 302 ? 7.343 -18.044 11.552 1.00 92.94 302 ILE A N 1
ATOM 2494 C CA . ILE A 1 302 ? 8.543 -17.878 12.387 1.00 92.94 302 ILE A CA 1
ATOM 2495 C C . ILE A 1 302 ? 8.708 -16.418 12.797 1.00 92.94 302 ILE A C 1
ATOM 2497 O O . ILE A 1 302 ? 8.923 -16.121 13.970 1.00 92.94 302 ILE A O 1
ATOM 2501 N N . LEU A 1 303 ? 8.567 -15.496 11.850 1.00 92.06 303 LEU A N 1
ATOM 2502 C CA . LEU A 1 303 ? 8.745 -14.075 12.103 1.00 92.06 303 LEU A CA 1
ATOM 2503 C C . LEU A 1 303 ? 7.680 -13.544 13.071 1.00 92.06 303 LEU A C 1
ATOM 2505 O O . LEU A 1 303 ? 8.008 -12.815 14.007 1.00 92.06 303 LEU A O 1
ATOM 2509 N N . GLY A 1 304 ? 6.422 -13.970 12.928 1.00 91.44 304 GLY A N 1
ATOM 2510 C CA . GLY A 1 304 ? 5.379 -13.634 13.899 1.00 91.44 304 GLY A CA 1
ATOM 2511 C C . GLY A 1 304 ? 5.670 -14.173 15.301 1.00 91.44 304 GLY A C 1
ATOM 2512 O O . GLY A 1 304 ? 5.460 -13.462 16.284 1.00 91.44 304 GLY A O 1
ATOM 2513 N N . TYR A 1 305 ? 6.218 -15.385 15.408 1.00 92.88 305 TYR A N 1
ATOM 2514 C CA . TYR A 1 305 ? 6.651 -15.945 16.689 1.00 92.88 305 TYR A CA 1
ATOM 2515 C C . TYR A 1 305 ? 7.833 -15.173 17.301 1.00 92.88 305 TYR A C 1
ATOM 2517 O O . TYR A 1 305 ? 7.822 -14.879 18.497 1.00 92.88 305 TYR A O 1
ATOM 2525 N N . LEU A 1 306 ? 8.820 -14.770 16.496 1.00 93.62 306 LEU A N 1
ATOM 2526 C CA . LEU A 1 306 ? 9.939 -13.940 16.957 1.00 93.62 306 LEU A CA 1
ATOM 2527 C C . LEU A 1 306 ? 9.459 -12.589 17.492 1.00 93.62 306 LEU A C 1
ATOM 2529 O O . LEU A 1 306 ? 9.897 -12.164 18.559 1.00 93.62 306 LEU A O 1
ATOM 2533 N N . ILE A 1 307 ? 8.516 -11.939 16.807 1.00 93.38 307 ILE A N 1
ATOM 2534 C CA . ILE A 1 307 ? 7.917 -10.686 17.287 1.00 93.38 307 ILE A CA 1
ATOM 2535 C C . ILE A 1 307 ? 7.095 -10.919 18.555 1.00 93.38 307 ILE A C 1
ATOM 2537 O O . ILE A 1 307 ? 7.100 -10.077 19.450 1.00 93.38 307 ILE A O 1
ATOM 2541 N N . TYR A 1 308 ? 6.421 -12.063 18.684 1.00 92.94 308 TYR A N 1
ATOM 2542 C CA . TYR A 1 308 ? 5.731 -12.425 19.922 1.00 92.94 308 TYR A CA 1
ATOM 2543 C C . TYR A 1 308 ? 6.697 -12.532 21.107 1.00 92.94 308 TYR A C 1
ATOM 2545 O O . TYR A 1 308 ? 6.434 -11.948 22.162 1.00 92.94 308 TYR A O 1
ATOM 2553 N N . LEU A 1 309 ? 7.839 -13.205 20.931 1.00 93.44 309 LEU A N 1
ATOM 2554 C CA . LEU A 1 309 ? 8.893 -13.244 21.948 1.00 93.44 309 LEU A CA 1
ATOM 2555 C C . LEU A 1 309 ? 9.446 -11.842 22.226 1.00 93.44 309 LEU A C 1
ATOM 2557 O O . LEU A 1 309 ? 9.578 -11.456 23.386 1.00 93.44 309 LEU A O 1
ATOM 2561 N N . TRP A 1 310 ? 9.700 -11.052 21.183 1.00 93.31 310 TRP A N 1
ATOM 2562 C CA . TRP A 1 310 ? 10.170 -9.674 21.321 1.00 93.31 310 TRP A CA 1
ATOM 2563 C C . TRP A 1 310 ? 9.210 -8.839 22.170 1.00 93.31 310 TRP A C 1
ATOM 2565 O O . TRP A 1 310 ? 9.638 -8.189 23.120 1.00 93.31 310 TRP A O 1
ATOM 2575 N N . ASN A 1 311 ? 7.909 -8.881 21.883 1.00 92.12 311 ASN A N 1
ATOM 2576 C CA . ASN A 1 311 ? 6.898 -8.187 22.677 1.00 92.12 311 ASN A CA 1
ATOM 2577 C C . ASN A 1 311 ? 6.923 -8.667 24.138 1.00 92.12 311 ASN A C 1
ATOM 2579 O O . ASN A 1 311 ? 7.004 -7.850 25.052 1.00 92.12 311 ASN A O 1
ATOM 2583 N N . LYS A 1 312 ? 6.948 -9.988 24.360 1.00 91.75 312 LYS A N 1
ATOM 2584 C CA . LYS A 1 312 ? 6.939 -10.589 25.702 1.00 91.75 312 LYS A CA 1
ATOM 2585 C C . LYS A 1 312 ? 8.137 -10.177 26.566 1.00 91.75 312 LYS A C 1
ATOM 2587 O O . LYS A 1 312 ? 7.963 -9.992 27.766 1.00 91.75 312 LYS A O 1
ATOM 2592 N N . TYR A 1 313 ? 9.334 -10.060 25.988 1.00 93.81 313 TYR A N 1
ATOM 2593 C CA . TYR A 1 313 ? 10.567 -9.812 26.752 1.00 93.81 313 TYR A CA 1
ATOM 2594 C C . TYR A 1 313 ? 11.064 -8.362 26.695 1.00 93.81 313 TYR A C 1
ATOM 2596 O O . TYR A 1 313 ? 11.656 -7.883 27.660 1.00 93.81 313 TYR A O 1
ATOM 2604 N N . ALA A 1 314 ? 10.829 -7.643 25.597 1.00 90.31 314 ALA A N 1
ATOM 2605 C CA . ALA A 1 314 ? 11.333 -6.284 25.390 1.00 90.31 314 ALA A CA 1
ATOM 2606 C C . ALA A 1 314 ? 10.244 -5.197 25.457 1.00 90.31 314 ALA A C 1
ATOM 2608 O O . ALA A 1 314 ? 10.575 -4.013 25.333 1.00 90.31 314 ALA A O 1
ATOM 2609 N N . ASN A 1 315 ? 8.972 -5.558 25.687 1.00 88.06 315 ASN A N 1
ATOM 2610 C CA . ASN A 1 315 ? 7.834 -4.630 25.762 1.00 88.06 315 ASN A CA 1
ATOM 2611 C C . ASN A 1 315 ? 7.795 -3.669 24.561 1.00 88.06 315 ASN A C 1
ATOM 2613 O O . ASN A 1 315 ? 7.816 -2.447 24.726 1.00 88.06 315 ASN A O 1
ATOM 2617 N N . ASP A 1 316 ? 7.831 -4.229 23.350 1.00 84.94 316 ASP A N 1
ATOM 2618 C CA . ASP A 1 316 ? 7.768 -3.519 22.060 1.00 84.94 316 ASP A CA 1
ATOM 2619 C C . ASP A 1 316 ? 8.939 -2.582 21.730 1.00 84.94 316 ASP A C 1
ATOM 2621 O O . ASP A 1 316 ? 9.004 -2.036 20.623 1.00 84.94 316 ASP A O 1
ATOM 2625 N N . LYS A 1 317 ? 9.895 -2.393 22.646 1.00 89.25 317 LYS A N 1
ATOM 2626 C CA . LYS A 1 317 ? 11.021 -1.474 22.445 1.00 89.25 317 LYS A CA 1
ATOM 2627 C C . LYS A 1 317 ? 11.841 -1.892 21.227 1.00 89.25 317 LYS A C 1
ATOM 2629 O O . LYS A 1 317 ? 12.278 -3.033 21.133 1.00 89.25 317 LYS A O 1
ATOM 2634 N N . GLY A 1 318 ? 12.084 -0.943 20.324 1.00 85.31 318 GLY A N 1
ATOM 2635 C CA . GLY A 1 318 ? 12.889 -1.153 19.115 1.00 85.31 318 GLY A CA 1
ATOM 2636 C C . GLY A 1 318 ? 12.099 -1.558 17.868 1.00 85.31 318 GLY A C 1
ATOM 2637 O O . GLY A 1 318 ? 12.661 -1.508 16.780 1.00 85.31 318 GLY A O 1
ATOM 2638 N N . THR A 1 319 ? 10.806 -1.878 17.988 1.00 89.88 319 THR A N 1
ATOM 2639 C CA . THR A 1 319 ? 9.934 -2.065 16.813 1.00 89.88 319 THR A CA 1
ATOM 2640 C C . THR A 1 319 ? 9.710 -0.740 16.078 1.00 89.88 319 THR A C 1
ATOM 2642 O O . THR A 1 319 ? 9.764 0.339 16.683 1.00 89.88 319 THR A O 1
ATOM 2645 N N . ILE A 1 320 ? 9.441 -0.795 14.771 1.00 88.19 320 ILE A N 1
ATOM 2646 C CA . ILE A 1 320 ? 9.168 0.410 13.972 1.00 88.19 320 ILE A CA 1
ATOM 2647 C C . ILE A 1 320 ? 7.913 1.112 14.492 1.00 88.19 320 ILE A C 1
ATOM 2649 O O . ILE A 1 320 ? 7.895 2.339 14.618 1.00 88.19 320 ILE A O 1
ATOM 2653 N N . GLU A 1 321 ? 6.891 0.348 14.872 1.00 87.81 321 GLU A N 1
ATOM 2654 C CA . GLU A 1 321 ? 5.666 0.882 15.456 1.00 87.81 321 GLU A CA 1
ATOM 2655 C C . GLU A 1 321 ? 5.950 1.627 16.765 1.00 87.81 321 GLU A C 1
ATOM 2657 O O . GLU A 1 321 ? 5.480 2.752 16.929 1.00 87.81 321 GLU A O 1
ATOM 2662 N N . TRP A 1 322 ? 6.815 1.100 17.640 1.00 88.19 322 TRP A N 1
ATOM 2663 C CA . TRP A 1 322 ? 7.239 1.803 18.858 1.00 88.19 322 TRP A CA 1
ATOM 2664 C C . TRP A 1 322 ? 7.995 3.108 18.568 1.00 88.19 322 TRP A C 1
ATOM 2666 O O . TRP A 1 322 ? 7.779 4.114 19.251 1.00 88.19 322 TRP A O 1
ATOM 2676 N N . ILE A 1 323 ? 8.866 3.137 17.551 1.00 87.12 323 ILE A N 1
ATOM 2677 C CA . ILE A 1 323 ? 9.582 4.362 17.138 1.00 87.12 323 ILE A CA 1
ATOM 2678 C C . ILE A 1 323 ? 8.579 5.431 16.673 1.00 87.12 323 ILE A C 1
ATOM 2680 O O . ILE A 1 323 ? 8.670 6.607 17.058 1.00 87.12 323 ILE A O 1
ATOM 2684 N N . ILE A 1 324 ? 7.582 5.025 15.887 1.00 82.62 324 ILE A N 1
ATOM 2685 C CA . ILE A 1 324 ? 6.518 5.903 15.387 1.00 82.62 324 ILE A CA 1
ATOM 2686 C C . ILE A 1 324 ? 5.628 6.396 16.534 1.00 82.62 324 ILE A C 1
ATOM 2688 O O . ILE A 1 324 ? 5.352 7.594 16.639 1.00 82.62 324 ILE A O 1
ATOM 2692 N N . GLU A 1 325 ? 5.197 5.514 17.431 1.00 80.19 325 GLU A N 1
ATOM 2693 C CA . GLU A 1 325 ? 4.372 5.878 18.586 1.00 80.19 325 GLU A CA 1
ATOM 2694 C C . GLU A 1 325 ? 5.104 6.859 19.502 1.00 80.19 325 GLU A C 1
ATOM 2696 O O . GLU A 1 325 ? 4.570 7.917 19.840 1.00 80.19 325 GLU A O 1
ATOM 2701 N N . LYS A 1 326 ? 6.366 6.583 19.834 1.00 78.94 326 LYS A N 1
ATOM 2702 C CA . LYS A 1 326 ? 7.175 7.426 20.724 1.00 78.94 326 LYS A CA 1
ATOM 2703 C C . LYS A 1 326 ? 7.446 8.813 20.145 1.00 78.94 326 LYS A C 1
ATOM 2705 O O . LYS A 1 326 ? 7.433 9.795 20.893 1.00 78.94 326 LYS A O 1
ATOM 2710 N N . SER A 1 327 ? 7.677 8.907 18.836 1.00 66.62 327 SER A N 1
ATOM 2711 C CA . SER A 1 327 ? 7.849 10.190 18.141 1.00 66.62 327 SER A CA 1
ATOM 2712 C C . SER A 1 327 ? 6.544 10.991 18.032 1.00 66.62 327 SER A C 1
ATOM 2714 O O . SER A 1 327 ? 6.592 12.219 17.931 1.00 66.62 327 SER A O 1
ATOM 2716 N N . THR A 1 328 ? 5.383 10.328 18.128 1.00 60.00 328 THR A N 1
ATOM 2717 C CA . THR A 1 328 ? 4.058 10.963 18.031 1.00 60.00 328 THR A CA 1
ATOM 2718 C C . THR A 1 328 ? 3.467 11.348 19.401 1.00 60.00 328 THR A C 1
ATOM 2720 O O . THR A 1 328 ? 2.954 12.455 19.552 1.00 60.00 328 THR A O 1
ATOM 2723 N N . ILE A 1 329 ? 3.552 10.470 20.411 1.00 51.62 329 ILE A N 1
ATOM 2724 C CA . ILE A 1 329 ? 2.806 10.558 21.688 1.00 51.62 329 ILE A CA 1
ATOM 2725 C C . ILE A 1 329 ? 3.502 11.440 22.738 1.00 51.62 329 ILE A C 1
ATOM 2727 O O . ILE A 1 329 ? 2.830 12.094 23.534 1.00 51.62 329 ILE A O 1
ATOM 2731 N N . ARG A 1 330 ? 4.838 11.574 22.714 1.00 43.50 330 ARG A N 1
ATOM 2732 C CA . ARG A 1 330 ? 5.588 12.379 23.710 1.00 43.50 330 ARG A CA 1
ATOM 2733 C C . ARG A 1 330 ? 5.233 13.877 23.753 1.00 43.50 330 ARG A C 1
ATOM 2735 O O . ARG A 1 330 ? 5.683 14.561 24.666 1.00 43.50 330 ARG A O 1
ATOM 2742 N N . ARG A 1 331 ? 4.455 14.394 22.794 1.00 42.97 331 ARG A N 1
ATOM 2743 C CA . ARG A 1 331 ? 3.982 15.791 22.781 1.00 42.97 331 ARG A CA 1
ATOM 2744 C C . ARG A 1 331 ? 2.562 15.997 23.305 1.00 42.97 331 ARG A C 1
ATOM 2746 O O . ARG A 1 331 ? 2.246 17.134 23.615 1.00 42.97 331 ARG A O 1
ATOM 2753 N N . ILE A 1 332 ? 1.737 14.953 23.405 1.00 40.28 332 ILE A N 1
ATOM 2754 C CA . ILE A 1 332 ? 0.351 15.095 23.889 1.00 40.28 332 ILE A CA 1
ATOM 2755 C C . ILE A 1 332 ? 0.320 15.157 25.417 1.00 40.28 332 ILE A C 1
ATOM 2757 O O . ILE A 1 332 ? -0.424 15.941 25.967 1.00 40.28 332 ILE A O 1
ATOM 2761 N N . ASN A 1 333 ? 1.206 14.434 26.104 1.00 33.56 333 ASN A N 1
ATOM 2762 C CA . ASN A 1 333 ? 1.284 14.478 27.572 1.00 33.56 333 ASN A CA 1
ATOM 2763 C C . ASN A 1 333 ? 2.176 15.624 28.103 1.00 33.56 333 ASN A C 1
ATOM 2765 O O . ASN A 1 333 ? 2.613 15.583 29.249 1.00 33.56 333 ASN A O 1
ATOM 2769 N N . ARG A 1 334 ? 2.543 16.591 27.250 1.00 33.81 334 ARG A N 1
ATOM 2770 C CA . ARG A 1 334 ? 3.373 17.766 27.596 1.00 33.81 334 ARG A CA 1
ATOM 2771 C C . ARG A 1 334 ? 2.742 19.099 27.165 1.00 33.81 334 ARG A C 1
ATOM 2773 O O . ARG A 1 334 ? 3.376 20.136 27.339 1.00 33.81 334 ARG A O 1
ATOM 2780 N N . LEU A 1 335 ? 1.554 19.050 26.572 1.00 35.03 335 LEU A N 1
ATOM 2781 C CA . LEU A 1 335 ? 0.655 20.175 26.320 1.00 35.03 335 LEU A CA 1
ATOM 2782 C C . LEU A 1 335 ? -0.593 19.931 27.163 1.00 35.03 335 LEU A C 1
ATOM 2784 O O . LEU A 1 335 ? -1.195 20.938 27.580 1.00 35.03 335 LEU A O 1
#

Foldseek 3Di:
DLVLLVLLLVLLLVVVVPPPDDDPVLNLVLLLVQLVVLLVVLLVLQQVCCVPPVPPQHSQADDPSNLSSVLSNLLSVLLPDDLVVLVVQLVCLLVCVVVLLLVLVVCLVPDVVSVVVNCQAQGVQNLDGNSLSSSSSSVSSNLSVQCSVLVVVVDPVSNVVSLVVLLVVLVVLQVVLVVVLVPPPPPWCAPVNPDCVSVVSQVCVVVQVPDPPDDDRTDGVCVRRPDSSVSSNVSSVSSNVVSVVSVCVVVDVDPDPVVVLVVLCVLQVVLLVVVVSSCVVVPPPPDDPVRVVVVVVVSSVVSSVVVVVCCVPVVCPPRPSVVSCCVSPVVVVVD

pLDDT: mean 79.81, std 14.38, range [33.56, 96.75]

Mean predicted aligned error: 8.57 Å

Radius of gyration: 21.18 Å; Cα contacts (8 Å, |Δi|>4): 334; chains: 1; bounding box: 54×50×59 Å

Nearest PDB structures (foldseek):
  7v9m-assembly1_R  TM=1.261E-01  e=1.853E+00  Homo sapiens
  7vnq-assembly1_A  TM=1.363E-01  e=3.879E+00  Homo sapiens